Protein AF-A0A2V3JAV4-F1 (afdb_monomer_lite)

Sequence (219 aa):
MHRCTDGCSCRLMITEELIKEVTVTILSKAETSLPGDVKEALARAYHEETDEIARVQLKAMLENVKLAEELHRPLCQDTGIPLFFIRLGNCDNISLVDIERGIRAGVKEATETIPLRPNVVDPITRKGEGNTGNGIPHVNYEVADTEIEGLEITAFPKGGGSENVSVFKMLTPVRGRGHELERELKQFVLDAVLNAGGKPCPPTIIGVGIGGSADMAAS

Secondary structure (DSSP, 8-state):
-----S---------HHHHHHHHHHHHHHHHH---HHHHHHHHHHHHH---HHHHHHHHHHHHHHHHHHHHT--SSS---EEEEEEEE-B-SS--HHHHHHHHHHHHHHHHHHTT-------TTT---BTTBBTTBSEEEEEE-SS--BSEEEEEEEE-HHHHTT----PPPGGG-STHHHHHHHHHHHHHHHHHHTTTT-SSPP------S-HHHHH-

Radius of gyration: 21.41 Å; chains: 1; bounding box: 70×46×60 Å

Structure (mmCIF, N/CA/C/O backbone):
data_AF-A0A2V3JAV4-F1
#
_entry.id   AF-A0A2V3JAV4-F1
#
loop_
_atom_site.group_PDB
_atom_site.id
_atom_site.type_symbol
_atom_site.label_atom_id
_atom_site.label_alt_id
_atom_site.label_comp_id
_atom_site.label_asym_id
_atom_site.label_entity_id
_atom_site.label_seq_id
_atom_site.pdbx_PDB_ins_code
_atom_site.Cartn_x
_atom_site.Cartn_y
_atom_site.Cartn_z
_atom_site.occupancy
_atom_site.B_iso_or_equiv
_atom_site.auth_seq_id
_atom_site.auth_comp_id
_atom_site.auth_asym_id
_atom_site.auth_atom_id
_atom_site.pdbx_PDB_model_num
ATOM 1 N N . MET A 1 1 ? 40.979 7.545 -31.784 1.00 34.47 1 MET A N 1
ATOM 2 C CA . MET A 1 1 ? 40.913 8.890 -31.170 1.00 34.47 1 MET A CA 1
ATOM 3 C C . MET A 1 1 ? 39.599 9.552 -31.571 1.00 34.47 1 MET A C 1
ATOM 5 O O . MET A 1 1 ? 39.573 10.315 -32.527 1.00 34.47 1 MET A O 1
ATOM 9 N N . HIS A 1 2 ? 38.508 9.253 -30.867 1.00 34.44 2 HIS A N 1
ATOM 10 C CA . HIS A 1 2 ? 37.328 10.115 -30.881 1.00 34.44 2 HIS A CA 1
ATOM 11 C C . HIS A 1 2 ? 37.269 10.811 -29.530 1.00 34.44 2 HIS A C 1
ATOM 13 O O . HIS A 1 2 ? 37.318 10.168 -28.486 1.00 34.44 2 HIS A O 1
ATOM 19 N N . ARG A 1 3 ? 37.347 12.139 -29.598 1.00 34.41 3 ARG A N 1
ATOM 20 C CA . ARG A 1 3 ? 37.459 13.046 -28.465 1.00 34.41 3 ARG A CA 1
ATOM 21 C C . ARG A 1 3 ? 36.108 13.065 -27.755 1.00 34.41 3 ARG A C 1
ATOM 23 O O . ARG A 1 3 ? 35.122 13.446 -28.377 1.00 34.41 3 ARG A O 1
ATOM 30 N N . CYS A 1 4 ? 36.082 12.691 -26.478 1.00 39.25 4 CYS A N 1
ATOM 31 C CA . CYS A 1 4 ? 35.092 13.241 -25.559 1.00 39.25 4 CYS A CA 1
ATOM 32 C C . CYS A 1 4 ? 35.361 14.745 -25.488 1.00 39.25 4 CYS A C 1
ATOM 34 O O . CYS A 1 4 ? 36.391 15.160 -24.965 1.00 39.25 4 CYS A O 1
ATOM 36 N N . THR A 1 5 ? 34.484 15.540 -26.087 1.00 41.91 5 THR A N 1
ATOM 37 C CA . THR A 1 5 ? 34.412 16.981 -25.856 1.00 41.91 5 THR A CA 1
ATOM 38 C C . THR A 1 5 ? 33.330 17.219 -24.815 1.00 41.91 5 THR A C 1
ATOM 40 O O . THR A 1 5 ? 32.156 16.993 -25.090 1.00 41.91 5 THR A O 1
ATOM 43 N N . ASP A 1 6 ? 33.785 17.571 -23.617 1.00 45.66 6 ASP A N 1
ATOM 44 C CA . ASP A 1 6 ? 33.145 18.371 -22.570 1.00 45.66 6 ASP A CA 1
ATOM 45 C C . ASP A 1 6 ? 31.635 18.621 -22.707 1.00 45.66 6 ASP A C 1
ATOM 47 O O . ASP A 1 6 ? 31.174 19.421 -23.520 1.00 45.66 6 ASP A O 1
ATOM 51 N N . GLY A 1 7 ? 30.881 17.934 -21.843 1.00 38.66 7 GLY A N 1
ATOM 52 C CA . GLY A 1 7 ? 29.425 18.038 -21.730 1.00 38.66 7 GLY A CA 1
ATOM 53 C C . GLY A 1 7 ? 28.736 16.835 -21.074 1.00 38.66 7 GLY A C 1
ATOM 54 O O . GLY A 1 7 ? 27.517 16.725 -21.173 1.00 38.66 7 GLY A O 1
ATOM 55 N N . CYS A 1 8 ? 29.469 15.917 -20.425 1.00 38.47 8 CYS A N 1
ATOM 56 C CA . CYS A 1 8 ? 28.869 14.804 -19.682 1.00 38.47 8 CYS A CA 1
ATOM 57 C C . CYS A 1 8 ? 28.168 15.321 -18.417 1.00 38.47 8 CYS A C 1
ATOM 59 O O . CYS A 1 8 ? 28.696 15.224 -17.311 1.00 38.47 8 CYS A O 1
ATOM 61 N N . SER A 1 9 ? 26.948 15.836 -18.582 1.00 45.34 9 SER A N 1
ATOM 62 C CA . SER A 1 9 ? 25.915 15.587 -17.582 1.00 45.34 9 SER A CA 1
ATOM 63 C C . SER A 1 9 ? 25.838 14.069 -17.427 1.00 45.34 9 SER A C 1
ATOM 65 O O . SER A 1 9 ? 25.699 13.345 -18.418 1.00 45.34 9 SER A O 1
ATOM 67 N N . CYS A 1 10 ? 26.051 13.581 -16.209 1.00 41.97 10 CYS A N 1
ATOM 68 C CA . CYS A 1 10 ? 25.939 12.171 -15.874 1.00 41.97 10 CYS A CA 1
ATOM 69 C C . CYS A 1 10 ? 24.460 11.787 -16.032 1.00 41.97 10 CYS A C 1
ATOM 71 O O . CYS A 1 10 ? 23.701 11.844 -15.071 1.00 41.97 10 CYS A O 1
ATOM 73 N N . ARG A 1 11 ? 24.014 11.493 -17.262 1.00 62.19 11 ARG A N 1
ATOM 74 C CA . ARG A 1 11 ? 22.645 11.031 -17.510 1.00 62.19 11 ARG A CA 1
ATOM 75 C C . ARG A 1 11 ? 22.459 9.744 -16.711 1.00 62.19 11 ARG A C 1
ATOM 77 O O . ARG A 1 11 ? 23.175 8.772 -16.953 1.00 62.19 11 ARG A O 1
ATOM 84 N N . LEU A 1 12 ? 21.541 9.769 -15.746 1.00 69.38 12 LEU A N 1
ATOM 85 C CA . LEU A 1 12 ? 21.160 8.619 -14.928 1.00 69.38 12 LEU A CA 1
ATOM 86 C C . LEU A 1 12 ? 20.859 7.423 -15.838 1.00 69.38 12 LEU A C 1
ATOM 88 O O . LEU A 1 12 ? 19.892 7.443 -16.594 1.00 69.38 12 LEU A O 1
ATOM 92 N N . MET A 1 13 ? 21.699 6.387 -15.787 1.00 85.62 13 MET A N 1
ATOM 93 C CA . MET A 1 13 ? 21.469 5.157 -16.540 1.00 85.62 13 MET A CA 1
ATOM 94 C C . MET A 1 13 ? 20.519 4.264 -15.746 1.00 85.62 13 MET A C 1
ATOM 96 O O . MET A 1 13 ? 20.944 3.460 -14.921 1.00 85.62 13 MET A O 1
ATOM 100 N N . ILE A 1 14 ? 19.223 4.423 -15.989 1.00 92.75 14 ILE A N 1
ATOM 101 C CA . ILE A 1 14 ? 18.199 3.519 -15.456 1.00 92.75 14 ILE A CA 1
ATOM 102 C C . ILE A 1 14 ? 18.226 2.196 -16.232 1.00 92.75 14 ILE A C 1
ATOM 104 O O . ILE A 1 14 ? 18.201 2.200 -17.461 1.00 92.75 14 ILE A O 1
ATOM 108 N N . THR A 1 15 ? 18.285 1.069 -15.525 1.00 95.56 15 THR A N 1
ATOM 109 C CA . THR A 1 15 ? 18.283 -0.281 -16.109 1.00 95.56 15 THR A CA 1
ATOM 110 C C . THR A 1 15 ? 17.152 -1.120 -15.518 1.00 95.56 15 THR A C 1
ATOM 112 O O . THR A 1 15 ? 16.664 -0.828 -14.427 1.00 95.56 15 THR A O 1
ATOM 115 N N . GLU A 1 16 ? 16.753 -2.189 -16.216 1.00 97.00 16 GLU A N 1
ATOM 116 C CA . GLU A 1 16 ? 15.790 -3.172 -15.692 1.00 97.00 16 GLU A CA 1
ATOM 117 C C . GLU A 1 16 ? 16.251 -3.746 -14.337 1.00 97.00 16 GLU A C 1
ATOM 119 O O . GLU A 1 16 ? 15.454 -3.839 -13.405 1.00 97.00 16 GLU A O 1
ATOM 124 N N . GLU A 1 17 ? 17.549 -4.048 -14.197 1.00 97.88 17 GLU A N 1
ATOM 125 C CA . GLU A 1 17 ? 18.118 -4.568 -12.944 1.00 97.88 17 GLU A CA 1
ATOM 126 C C . GLU A 1 17 ? 18.045 -3.538 -11.811 1.00 97.88 17 GLU A C 1
ATOM 128 O O . GLU A 1 17 ? 17.646 -3.880 -10.703 1.00 97.88 17 GLU A O 1
ATOM 133 N N . LEU A 1 18 ? 18.329 -2.258 -12.085 1.00 97.31 18 LEU A N 1
ATOM 134 C CA . LEU A 1 18 ? 18.185 -1.207 -11.076 1.00 97.31 18 LEU A CA 1
ATOM 135 C C . LEU A 1 18 ? 16.730 -1.093 -10.600 1.00 97.31 18 LEU A C 1
ATOM 137 O O . LEU A 1 18 ? 16.475 -0.962 -9.406 1.00 97.31 18 LEU A O 1
ATOM 141 N N . ILE A 1 19 ? 15.762 -1.165 -11.517 1.00 98.12 19 ILE A N 1
ATOM 142 C CA . ILE A 1 19 ? 14.334 -1.114 -11.169 1.00 98.12 19 ILE A CA 1
ATOM 143 C C . ILE A 1 19 ? 13.943 -2.319 -10.315 1.00 98.12 19 ILE A C 1
ATOM 145 O O . ILE A 1 19 ? 13.205 -2.168 -9.339 1.00 98.12 19 ILE A O 1
ATOM 149 N N . LYS A 1 20 ? 14.453 -3.505 -10.646 1.00 98.62 20 LYS A N 1
ATOM 150 C CA . LYS A 1 20 ? 14.264 -4.721 -9.857 1.00 98.62 20 LYS A CA 1
ATOM 151 C C . LYS A 1 20 ? 14.817 -4.561 -8.434 1.00 98.62 20 LYS A C 1
ATOM 153 O O . LYS A 1 20 ? 14.079 -4.800 -7.479 1.00 98.62 20 LYS A O 1
ATOM 158 N N . GLU A 1 21 ? 16.060 -4.106 -8.277 1.00 98.44 21 GLU A N 1
ATOM 159 C CA . GLU A 1 21 ? 16.694 -3.871 -6.967 1.00 98.44 21 GLU A CA 1
ATOM 160 C C . GLU A 1 21 ? 15.930 -2.828 -6.132 1.00 98.44 21 GLU A C 1
ATOM 162 O O . GLU A 1 21 ? 15.656 -3.032 -4.942 1.00 98.44 21 GLU A O 1
ATOM 167 N N . VAL A 1 22 ? 15.527 -1.721 -6.769 1.00 98.31 22 VAL A N 1
ATOM 168 C CA . VAL A 1 22 ? 14.708 -0.677 -6.138 1.00 98.31 22 VAL A CA 1
ATOM 169 C C . VAL A 1 22 ? 13.369 -1.253 -5.696 1.00 98.31 22 VAL A C 1
ATOM 171 O O . VAL A 1 22 ? 12.961 -1.004 -4.566 1.00 98.31 22 VAL A O 1
ATOM 174 N N . THR A 1 23 ? 12.723 -2.070 -6.530 1.00 98.69 23 THR A N 1
ATOM 175 C CA . THR A 1 23 ? 11.441 -2.719 -6.221 1.00 98.69 23 THR A CA 1
ATOM 176 C C . THR A 1 23 ? 11.539 -3.605 -4.979 1.00 98.69 23 THR A C 1
ATOM 178 O O . THR A 1 23 ? 10.703 -3.488 -4.083 1.00 98.69 23 THR A O 1
ATOM 181 N N . VAL A 1 24 ? 12.576 -4.445 -4.875 1.00 98.56 24 VAL A N 1
ATOM 182 C CA . VAL A 1 24 ? 12.814 -5.273 -3.676 1.00 98.56 24 VAL A CA 1
ATOM 183 C C . VAL A 1 24 ? 13.004 -4.389 -2.443 1.00 98.56 24 VAL A C 1
ATOM 185 O O . VAL A 1 24 ? 12.397 -4.628 -1.399 1.00 98.56 24 VAL A O 1
ATOM 188 N N . THR A 1 25 ? 13.798 -3.326 -2.575 1.00 98.25 25 THR A N 1
ATOM 189 C CA . THR A 1 25 ? 14.099 -2.395 -1.480 1.00 98.25 25 THR A CA 1
ATOM 190 C C . THR A 1 25 ? 12.842 -1.693 -0.962 1.00 98.25 25 THR A C 1
ATOM 192 O O . THR A 1 25 ? 12.600 -1.665 0.248 1.00 98.25 25 THR A O 1
ATOM 195 N N . ILE A 1 26 ? 12.021 -1.134 -1.855 1.00 98.12 26 ILE A N 1
ATOM 196 C CA . ILE A 1 26 ? 10.824 -0.383 -1.456 1.00 98.12 26 ILE A CA 1
ATOM 197 C C . ILE A 1 26 ? 9.721 -1.299 -0.922 1.00 98.12 26 ILE A C 1
ATOM 199 O O . ILE A 1 26 ? 9.045 -0.907 0.025 1.00 98.12 26 ILE A O 1
ATOM 203 N N . LEU A 1 27 ? 9.580 -2.525 -1.444 1.00 98.25 27 LEU A N 1
ATOM 204 C CA . LEU A 1 27 ? 8.659 -3.519 -0.881 1.00 98.25 27 LEU A CA 1
ATOM 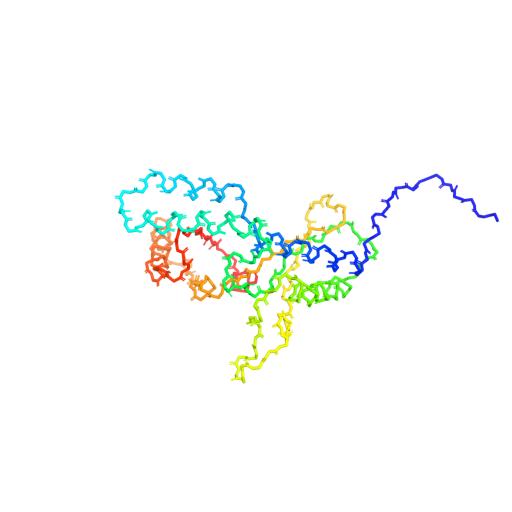205 C C . LEU A 1 27 ? 9.105 -3.963 0.511 1.00 98.25 27 LEU A C 1
ATOM 207 O O . LEU A 1 27 ? 8.289 -3.999 1.424 1.00 98.25 27 LEU A O 1
ATOM 211 N N . SER A 1 28 ? 10.403 -4.221 0.703 1.00 97.50 28 SER A N 1
ATOM 212 C CA . SER A 1 28 ? 10.947 -4.561 2.022 1.00 97.50 28 SER A CA 1
ATOM 213 C C . SER A 1 28 ? 10.617 -3.476 3.038 1.00 97.50 28 SER A C 1
ATOM 215 O O . SER A 1 28 ? 10.075 -3.753 4.108 1.00 97.50 28 SER A O 1
ATOM 217 N N . LYS A 1 29 ? 10.839 -2.212 2.668 1.00 97.06 29 LYS A N 1
ATOM 218 C CA . LYS A 1 29 ? 10.509 -1.077 3.527 1.00 97.06 29 LYS A CA 1
ATOM 219 C C . LYS A 1 29 ? 9.006 -0.967 3.805 1.00 97.06 29 LYS A C 1
ATOM 221 O O . LYS A 1 29 ? 8.640 -0.770 4.962 1.00 97.06 29 LYS A O 1
ATOM 226 N N . ALA A 1 30 ? 8.162 -1.088 2.779 1.00 97.25 30 ALA A N 1
ATOM 227 C CA . ALA A 1 30 ? 6.708 -0.953 2.897 1.00 97.25 30 ALA A CA 1
ATOM 228 C C . ALA A 1 30 ? 6.078 -2.047 3.775 1.00 97.25 30 ALA A C 1
ATOM 230 O O . ALA A 1 30 ? 5.106 -1.787 4.476 1.00 97.25 30 ALA A O 1
ATOM 231 N N . GLU A 1 31 ? 6.645 -3.252 3.758 1.00 97.62 31 GLU A N 1
ATOM 232 C CA . GLU A 1 31 ? 6.121 -4.403 4.498 1.00 97.62 31 GLU A CA 1
ATOM 233 C C . GLU A 1 31 ? 6.643 -4.487 5.933 1.00 97.62 31 GLU A C 1
ATOM 235 O O . GLU A 1 31 ? 5.958 -5.013 6.806 1.00 97.62 31 GLU A O 1
ATOM 240 N N . THR A 1 32 ? 7.853 -3.988 6.198 1.00 97.25 32 THR A N 1
ATOM 241 C CA . THR A 1 32 ? 8.537 -4.182 7.494 1.00 97.25 32 THR A CA 1
ATOM 242 C C . THR A 1 32 ? 8.557 -2.944 8.385 1.00 97.25 32 THR A C 1
ATOM 244 O O . THR A 1 32 ? 8.855 -3.059 9.572 1.00 97.25 32 THR A O 1
ATOM 247 N N . SER A 1 33 ? 8.234 -1.761 7.852 1.00 96.25 33 SER A N 1
ATOM 248 C CA . SER A 1 33 ? 8.316 -0.498 8.592 1.00 96.25 33 SER A CA 1
ATOM 249 C C . SER A 1 33 ? 7.123 0.415 8.329 1.00 96.25 33 SER A C 1
ATOM 251 O O . SER A 1 33 ? 6.538 0.403 7.248 1.00 96.25 33 SER A O 1
ATOM 253 N N . LEU A 1 34 ? 6.784 1.245 9.319 1.00 96.62 34 LEU A N 1
ATOM 254 C CA . LEU A 1 34 ? 5.773 2.291 9.165 1.00 96.62 34 LEU A CA 1
ATOM 255 C C . LEU A 1 34 ? 6.416 3.683 9.064 1.00 96.62 34 LEU A C 1
ATOM 257 O O . LEU A 1 34 ? 7.436 3.940 9.718 1.00 96.62 34 LEU A O 1
ATOM 261 N N . PRO A 1 35 ? 5.803 4.612 8.306 1.00 95.81 35 PRO A N 1
ATOM 262 C CA . PRO A 1 35 ? 6.164 6.026 8.328 1.00 95.81 35 PRO A CA 1
ATOM 263 C C . PRO A 1 35 ? 6.157 6.619 9.747 1.00 95.81 35 PRO A C 1
ATOM 265 O O . PRO A 1 35 ? 5.416 6.175 10.629 1.00 95.81 35 PRO A O 1
ATOM 268 N N . GLY A 1 36 ? 7.007 7.622 9.980 1.00 96.94 36 GLY A N 1
ATOM 269 C CA . GLY A 1 36 ? 7.184 8.225 11.306 1.00 96.94 36 GLY A CA 1
ATOM 270 C C . GLY A 1 36 ? 5.904 8.853 11.859 1.00 96.94 36 GLY A C 1
ATOM 271 O O . GLY A 1 36 ? 5.555 8.611 13.010 1.00 96.94 36 GLY A O 1
ATOM 272 N N . ASP A 1 37 ? 5.160 9.562 11.017 1.00 97.19 37 ASP A N 1
ATOM 273 C CA . ASP A 1 37 ? 3.873 10.178 11.350 1.00 97.19 37 ASP A CA 1
ATOM 274 C C . ASP A 1 37 ? 2.813 9.144 11.766 1.00 97.19 37 ASP A C 1
ATOM 276 O O . ASP A 1 37 ? 2.069 9.369 12.723 1.00 97.19 37 ASP A O 1
ATOM 280 N N . VAL A 1 38 ? 2.781 7.975 11.118 1.00 97.19 38 VAL A N 1
ATOM 281 C CA . VAL A 1 38 ? 1.892 6.864 11.497 1.00 97.19 38 VAL A CA 1
ATOM 282 C C . VAL A 1 38 ? 2.286 6.288 12.859 1.00 97.19 38 VAL A C 1
ATOM 284 O O . VAL A 1 38 ? 1.421 6.064 13.707 1.00 97.19 38 VAL A O 1
ATOM 287 N N . LYS A 1 39 ? 3.587 6.092 13.114 1.00 97.56 39 LYS A N 1
ATOM 288 C CA . LYS A 1 39 ? 4.081 5.611 14.418 1.00 97.56 39 LYS A CA 1
ATOM 289 C C . LYS A 1 39 ? 3.760 6.593 15.542 1.00 97.56 39 LYS A C 1
ATOM 291 O O . LYS A 1 39 ? 3.289 6.183 16.603 1.00 97.56 39 LYS A O 1
ATOM 296 N N . GLU A 1 40 ? 3.958 7.884 15.301 1.00 98.06 40 GLU A N 1
ATOM 297 C CA . GLU A 1 40 ? 3.610 8.950 16.242 1.00 98.06 40 GLU A CA 1
ATOM 298 C C . GLU A 1 40 ? 2.101 9.010 16.504 1.00 98.06 40 GLU A C 1
ATOM 300 O O . GLU A 1 40 ? 1.677 9.164 17.651 1.00 98.06 40 GLU A O 1
ATOM 305 N N . ALA A 1 41 ? 1.275 8.843 15.467 1.00 98.00 41 ALA A N 1
ATOM 306 C CA . ALA A 1 41 ? -0.175 8.794 15.611 1.00 98.00 41 ALA A CA 1
ATOM 307 C C . ALA A 1 41 ? -0.639 7.586 16.441 1.00 98.00 41 ALA A C 1
ATOM 309 O O . ALA A 1 41 ? -1.481 7.758 17.323 1.00 98.00 41 ALA A O 1
ATOM 310 N N . LEU A 1 42 ? -0.068 6.397 16.219 1.00 98.06 42 LEU A N 1
ATOM 311 C CA . LEU A 1 42 ? -0.360 5.198 17.016 1.00 98.06 42 LEU A CA 1
ATOM 312 C C . LEU A 1 42 ? 0.076 5.360 18.477 1.00 98.06 42 LEU A C 1
ATOM 314 O O . LEU A 1 42 ? -0.672 4.999 19.386 1.00 98.06 42 LEU A O 1
ATOM 318 N N . ALA A 1 43 ? 1.257 5.937 18.718 1.00 98.12 43 ALA A N 1
ATOM 319 C CA . ALA A 1 43 ? 1.749 6.199 20.069 1.00 98.12 43 ALA A CA 1
ATOM 320 C C . ALA A 1 43 ? 0.848 7.194 20.812 1.00 98.12 43 ALA A C 1
ATOM 322 O O . ALA A 1 43 ? 0.468 6.955 21.959 1.00 98.12 43 ALA A O 1
ATOM 323 N N . ARG A 1 44 ? 0.447 8.283 20.143 1.00 98.25 44 ARG A N 1
ATOM 324 C CA . ARG A 1 44 ? -0.508 9.249 20.694 1.00 98.25 44 ARG A CA 1
ATOM 325 C C . ARG A 1 44 ? -1.848 8.585 21.008 1.00 98.25 44 ARG A C 1
ATOM 327 O O . ARG A 1 44 ? -2.332 8.736 22.125 1.00 98.25 44 ARG A O 1
ATOM 334 N N . ALA A 1 45 ? -2.393 7.798 20.077 1.00 97.75 45 ALA A N 1
ATOM 335 C CA . ALA A 1 45 ? -3.637 7.062 20.292 1.00 97.75 45 ALA A CA 1
ATOM 336 C C . ALA A 1 45 ? -3.541 6.146 21.521 1.00 97.75 45 ALA A C 1
ATOM 338 O O . ALA A 1 45 ? -4.427 6.167 22.363 1.00 97.75 45 ALA A O 1
ATOM 339 N N . TYR A 1 46 ? -2.444 5.401 21.685 1.00 98.25 46 TYR A N 1
ATOM 340 C CA . TYR A 1 46 ? -2.234 4.548 22.859 1.00 98.25 46 TYR A CA 1
ATOM 341 C C . TYR A 1 46 ? -2.234 5.334 24.182 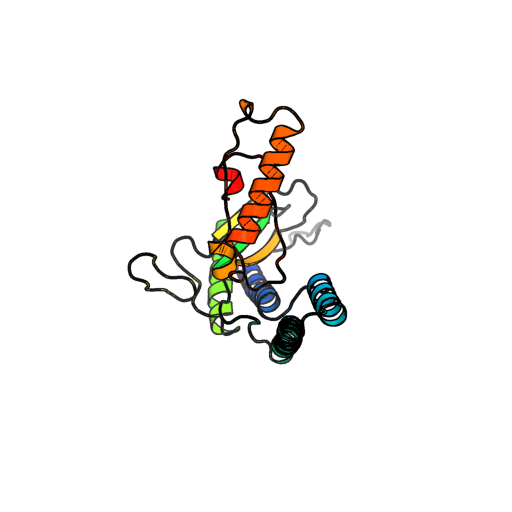1.00 98.25 46 TYR A C 1
ATOM 343 O O . TYR A 1 46 ? -2.801 4.873 25.175 1.00 98.25 46 TYR A O 1
ATOM 351 N N . HIS A 1 47 ? -1.598 6.509 24.208 1.00 98.00 47 HIS A N 1
ATOM 352 C CA . HIS A 1 47 ? -1.510 7.344 25.408 1.00 98.00 47 HIS A CA 1
ATOM 353 C C . HIS A 1 47 ? -2.824 8.052 25.760 1.00 98.00 47 HIS A C 1
ATOM 355 O O . HIS A 1 47 ? -3.101 8.249 26.943 1.00 98.00 47 HIS A O 1
ATOM 361 N N . GLU A 1 48 ? -3.615 8.428 24.756 1.00 97.88 48 GLU A N 1
ATOM 362 C CA . GLU A 1 48 ? -4.886 9.142 24.927 1.00 97.88 48 GLU A CA 1
ATOM 363 C C . GLU A 1 48 ? -6.091 8.202 25.086 1.00 97.88 48 GLU A C 1
ATOM 365 O O . GLU A 1 48 ? -7.111 8.617 25.634 1.00 97.88 48 GLU A O 1
ATOM 370 N N . GLU A 1 49 ? -5.987 6.942 24.646 1.00 97.81 49 GLU A N 1
ATOM 371 C CA . GLU A 1 49 ? -7.088 5.976 24.683 1.00 97.81 49 GLU A CA 1
ATOM 372 C C . GLU A 1 49 ? -7.576 5.740 26.112 1.00 97.81 49 GLU A C 1
ATOM 374 O O . GLU A 1 49 ? -6.784 5.454 27.008 1.00 97.81 49 GLU A O 1
ATOM 379 N N . THR A 1 50 ? -8.886 5.812 26.318 1.00 97.69 50 THR A N 1
ATOM 380 C CA . THR A 1 50 ? -9.541 5.648 27.623 1.00 97.69 50 THR A CA 1
ATOM 381 C C . THR A 1 50 ? -10.181 4.275 27.800 1.00 97.69 50 THR A C 1
ATOM 383 O O . THR A 1 50 ? -10.344 3.835 28.937 1.00 97.69 50 THR A O 1
ATOM 386 N N . ASP A 1 51 ? -10.495 3.580 26.706 1.00 98.00 51 ASP A N 1
ATOM 387 C CA . ASP A 1 51 ? -11.003 2.214 26.719 1.00 98.00 51 ASP A CA 1
ATOM 388 C C . ASP A 1 51 ? -9.857 1.204 26.905 1.00 98.00 51 ASP A C 1
ATOM 390 O O . ASP A 1 51 ? -8.885 1.164 26.145 1.00 98.00 51 ASP A O 1
ATOM 394 N N . GLU A 1 52 ? -9.954 0.366 27.938 1.00 96.81 52 GLU A N 1
ATOM 395 C CA . GLU A 1 52 ? -8.888 -0.578 28.291 1.00 96.81 52 GLU A CA 1
ATOM 396 C C . GLU A 1 52 ? -8.645 -1.634 27.206 1.00 96.81 52 GLU A C 1
ATOM 398 O O . GLU A 1 52 ? -7.498 -2.024 26.970 1.00 96.81 52 GLU A O 1
ATOM 403 N N . ILE A 1 53 ? -9.700 -2.083 26.520 1.00 96.19 53 ILE A N 1
ATOM 404 C CA . ILE A 1 53 ? -9.600 -3.112 25.482 1.00 96.19 53 ILE A CA 1
ATOM 405 C C . ILE A 1 53 ? -8.910 -2.522 24.252 1.00 96.19 53 ILE A C 1
ATOM 407 O O . ILE A 1 53 ? -7.967 -3.125 23.732 1.00 96.19 53 ILE A O 1
ATOM 411 N N . ALA A 1 54 ? -9.327 -1.333 23.814 1.00 96.38 54 ALA A N 1
ATOM 412 C CA . ALA A 1 54 ? -8.702 -0.626 22.701 1.00 96.38 54 ALA A CA 1
ATOM 413 C C . ALA A 1 54 ? -7.226 -0.314 22.988 1.00 96.38 54 ALA A C 1
ATOM 415 O O . ALA A 1 54 ? -6.360 -0.551 22.141 1.00 96.38 54 ALA A O 1
ATOM 416 N N . ARG A 1 55 ? -6.906 0.110 24.218 1.00 97.81 55 ARG A N 1
ATOM 417 C CA . ARG A 1 55 ? -5.527 0.391 24.633 1.00 97.81 55 ARG A CA 1
ATOM 418 C C . ARG A 1 55 ? -4.629 -0.850 24.549 1.00 97.81 55 ARG A C 1
ATOM 420 O O . ARG A 1 55 ? -3.476 -0.735 24.131 1.00 97.81 55 ARG A O 1
ATOM 427 N N . VAL A 1 56 ? -5.139 -2.038 24.895 1.00 97.81 56 VAL A N 1
ATOM 428 C CA . VAL A 1 56 ? -4.402 -3.308 24.725 1.00 97.81 56 VAL A CA 1
ATOM 429 C C . VAL A 1 56 ? -4.102 -3.587 23.250 1.00 97.81 56 VAL A C 1
ATOM 431 O O . VAL A 1 56 ? -2.982 -3.988 22.933 1.00 97.81 56 VAL A O 1
ATOM 434 N N . GLN A 1 57 ? -5.051 -3.333 22.344 1.00 97.31 57 GLN A N 1
ATOM 435 C CA . GLN A 1 57 ? -4.827 -3.521 20.905 1.00 97.31 57 GLN A CA 1
ATOM 436 C C . GLN A 1 57 ? -3.781 -2.545 20.357 1.00 97.31 57 GLN A C 1
ATOM 438 O O . GLN A 1 57 ? -2.862 -2.965 19.659 1.00 97.31 5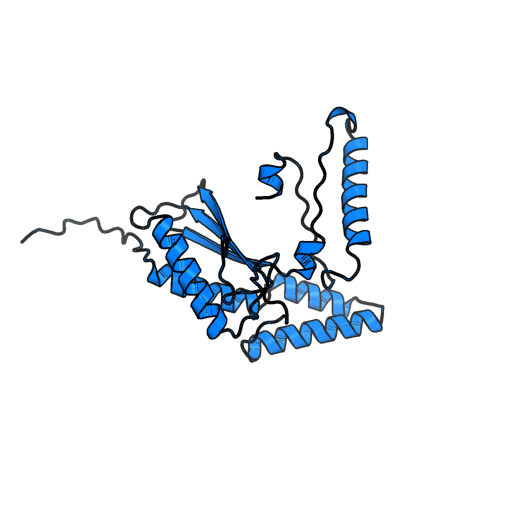7 GLN A O 1
ATOM 443 N N . LEU A 1 58 ? -3.855 -1.266 20.732 1.00 98.12 58 LEU A N 1
ATOM 444 C CA . LEU A 1 58 ? -2.870 -0.256 20.329 1.00 98.12 58 LEU A CA 1
ATOM 445 C C . LEU A 1 58 ? -1.461 -0.605 20.823 1.00 98.12 58 LEU A C 1
ATOM 447 O O . LEU A 1 58 ? -0.486 -0.453 20.087 1.00 98.12 58 LEU A O 1
ATOM 451 N N . LYS A 1 59 ? -1.346 -1.139 22.044 1.00 98.31 59 LYS A N 1
ATOM 452 C CA . LYS A 1 59 ? -0.071 -1.638 22.567 1.00 98.31 59 LYS A CA 1
ATOM 453 C C . LYS A 1 59 ? 0.473 -2.792 21.724 1.00 98.31 59 LYS A C 1
ATOM 455 O O . LYS A 1 59 ? 1.640 -2.758 21.344 1.00 98.31 59 LYS A O 1
ATOM 460 N N . ALA A 1 60 ? -0.369 -3.775 21.405 1.00 98.06 60 ALA A N 1
ATOM 461 C CA . ALA A 1 60 ? 0.017 -4.904 20.562 1.00 98.06 60 ALA A CA 1
ATOM 462 C C . ALA A 1 60 ? 0.441 -4.448 19.154 1.00 98.06 60 ALA A C 1
ATOM 464 O O . ALA A 1 60 ? 1.413 -4.968 18.614 1.00 98.06 60 ALA A O 1
ATOM 465 N N . MET A 1 61 ? -0.229 -3.440 18.583 1.00 97.81 61 MET A N 1
ATOM 466 C CA . MET A 1 61 ? 0.171 -2.829 17.310 1.00 97.81 61 MET A CA 1
ATOM 467 C C . MET A 1 61 ? 1.562 -2.196 17.399 1.00 97.81 61 MET A C 1
ATOM 469 O O . MET A 1 61 ? 2.406 -2.478 16.555 1.00 97.81 61 MET A O 1
ATOM 473 N N . LEU A 1 62 ? 1.832 -1.382 18.425 1.00 98.25 62 LEU A N 1
ATOM 474 C CA . LEU A 1 62 ? 3.144 -0.751 18.623 1.00 98.25 62 LEU A CA 1
ATOM 475 C C . LEU A 1 62 ? 4.262 -1.786 18.827 1.00 98.25 62 LEU A C 1
ATOM 477 O O . LEU A 1 62 ? 5.349 -1.643 18.267 1.00 98.25 62 LEU A O 1
ATOM 481 N N . GLU A 1 63 ? 3.996 -2.843 19.598 1.00 98.19 63 GLU A N 1
ATOM 482 C CA . GLU A 1 63 ? 4.929 -3.959 19.786 1.00 98.19 63 GLU A CA 1
ATOM 483 C C . GLU A 1 63 ? 5.186 -4.707 18.471 1.00 98.19 63 GLU A C 1
ATOM 485 O O . GLU A 1 63 ? 6.338 -4.989 18.145 1.00 98.19 63 GLU A O 1
ATOM 490 N N . ASN A 1 64 ? 4.140 -4.968 17.683 1.00 98.12 64 ASN A N 1
ATOM 491 C CA . ASN A 1 64 ? 4.265 -5.601 16.373 1.00 98.12 64 ASN A CA 1
ATOM 492 C C . ASN A 1 64 ? 5.082 -4.745 15.398 1.00 98.12 64 ASN A C 1
ATOM 494 O O . ASN A 1 64 ? 5.953 -5.275 14.716 1.00 98.12 64 ASN A O 1
ATOM 498 N N . VAL A 1 65 ? 4.861 -3.425 15.377 1.00 98.00 65 VAL A N 1
ATOM 499 C CA . VAL A 1 65 ? 5.643 -2.491 14.549 1.00 98.00 65 VAL A CA 1
ATOM 500 C C . VAL A 1 65 ? 7.124 -2.558 14.896 1.00 98.00 65 VAL A C 1
ATOM 502 O O . VAL A 1 65 ? 7.959 -2.704 14.009 1.00 98.00 65 VAL A O 1
ATOM 505 N N . LYS A 1 66 ? 7.449 -2.526 16.191 1.00 97.75 66 LYS A N 1
ATOM 506 C CA . LYS A 1 66 ? 8.829 -2.657 16.658 1.00 97.75 66 LYS A CA 1
ATOM 507 C C . LYS A 1 66 ? 9.451 -3.993 16.234 1.00 97.75 66 LYS A C 1
ATOM 509 O O . LYS A 1 66 ? 10.572 -4.016 15.735 1.00 97.75 66 LYS A O 1
ATOM 514 N N . LEU A 1 67 ? 8.736 -5.101 16.432 1.00 97.62 67 LEU A N 1
ATOM 515 C CA . LEU A 1 67 ? 9.239 -6.435 16.098 1.00 97.62 67 LEU A CA 1
ATOM 516 C C . LEU A 1 67 ? 9.419 -6.634 14.591 1.00 97.62 67 LEU A C 1
ATOM 518 O O . LEU A 1 67 ? 10.385 -7.274 14.186 1.00 97.62 67 LEU A O 1
ATOM 522 N N . ALA A 1 68 ? 8.525 -6.094 13.764 1.00 97.19 68 ALA A N 1
ATOM 523 C CA . ALA A 1 68 ? 8.646 -6.147 12.311 1.00 97.19 68 ALA A CA 1
ATOM 524 C C . ALA A 1 68 ? 9.919 -5.443 11.821 1.00 97.19 68 ALA A C 1
ATOM 526 O O . ALA A 1 68 ? 10.661 -6.022 11.025 1.00 97.19 68 ALA A O 1
ATOM 527 N N . GLU A 1 69 ? 10.218 -4.259 12.369 1.00 96.31 69 GLU A N 1
ATOM 528 C CA . GLU A 1 69 ? 11.433 -3.498 12.057 1.00 96.31 69 GLU A CA 1
ATOM 529 C C . GLU A 1 69 ? 12.700 -4.230 12.543 1.00 96.31 69 GLU A C 1
ATOM 531 O O . GLU A 1 69 ? 13.664 -4.371 11.793 1.00 96.31 69 GLU A O 1
ATOM 536 N N . GLU A 1 70 ? 12.709 -4.752 13.776 1.00 96.50 70 GLU A N 1
ATOM 537 C CA . GLU A 1 70 ? 13.871 -5.462 14.338 1.00 96.50 70 GLU A CA 1
ATOM 538 C C . GLU A 1 70 ? 14.157 -6.785 13.612 1.00 96.50 70 GLU A C 1
ATOM 540 O O . GLU A 1 70 ? 15.306 -7.107 13.297 1.00 96.50 70 GLU A O 1
ATOM 545 N N . LEU A 1 71 ? 13.110 -7.563 13.328 1.00 95.50 71 LEU A N 1
ATOM 546 C CA . LEU A 1 71 ? 13.226 -8.894 12.733 1.00 95.50 71 LEU A CA 1
ATOM 547 C C . LEU A 1 71 ? 13.233 -8.873 11.204 1.00 95.50 71 LEU A C 1
ATOM 549 O O . LEU A 1 71 ? 13.435 -9.931 10.608 1.00 95.50 71 LEU A O 1
ATOM 553 N N . HIS A 1 72 ? 13.009 -7.708 10.587 1.00 93.56 72 HIS A N 1
ATOM 554 C CA . HIS A 1 72 ? 12.850 -7.545 9.141 1.00 93.56 72 HIS A CA 1
ATOM 555 C C . HIS A 1 72 ? 11.798 -8.516 8.586 1.00 93.56 72 HIS A C 1
ATOM 557 O O . HIS A 1 72 ? 12.048 -9.279 7.651 1.00 93.56 72 HIS A O 1
ATOM 563 N N . ARG A 1 73 ? 10.623 -8.536 9.224 1.00 94.94 73 ARG A N 1
ATOM 564 C CA . ARG A 1 73 ? 9.494 -9.402 8.853 1.00 94.94 73 ARG A CA 1
ATOM 565 C C . ARG A 1 73 ? 8.252 -8.576 8.548 1.00 94.94 73 ARG A C 1
ATOM 567 O O . ARG A 1 73 ? 8.092 -7.525 9.165 1.00 94.94 73 ARG A O 1
ATOM 574 N N . PRO A 1 74 ? 7.369 -9.050 7.652 1.00 97.06 74 PRO A N 1
ATOM 575 C CA . PRO A 1 74 ? 6.142 -8.335 7.347 1.00 97.06 74 PRO A CA 1
ATOM 576 C C . PRO A 1 74 ? 5.322 -8.022 8.603 1.00 97.06 74 PRO A C 1
ATOM 578 O O . PRO A 1 74 ? 5.094 -8.894 9.445 1.00 97.06 74 PRO A O 1
ATOM 581 N N . LEU A 1 75 ? 4.866 -6.774 8.698 1.00 96.25 75 LEU A N 1
ATOM 582 C CA . LEU A 1 75 ? 4.002 -6.252 9.758 1.00 96.25 75 LEU A CA 1
ATOM 583 C C . LEU A 1 75 ? 2.674 -7.004 9.832 1.00 96.25 75 LEU A C 1
ATOM 585 O O . LEU A 1 75 ? 2.092 -7.150 10.906 1.00 96.25 75 LEU A O 1
ATOM 589 N N . CYS A 1 76 ? 2.174 -7.445 8.681 1.00 96.50 76 CYS A N 1
ATOM 590 C CA . CYS A 1 76 ? 0.875 -8.071 8.545 1.00 96.50 76 CYS A CA 1
ATOM 591 C C .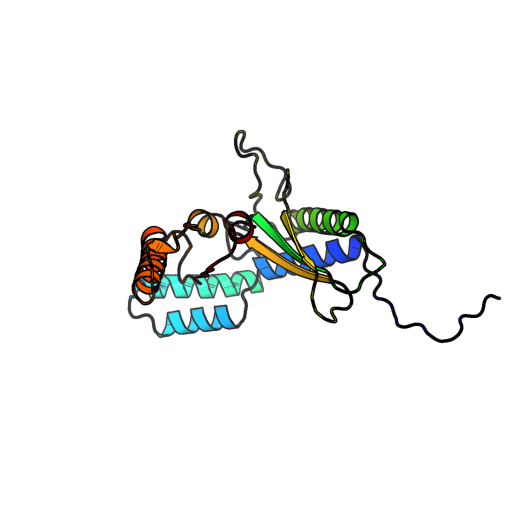 CYS A 1 76 ? 0.998 -9.458 7.920 1.00 96.50 76 CYS A C 1
ATOM 593 O O . CYS A 1 76 ? 1.845 -9.730 7.074 1.00 96.50 76 CYS A O 1
ATOM 595 N N . GLN A 1 77 ? 0.079 -10.332 8.316 1.00 95.25 77 GLN A N 1
ATOM 596 C CA . GLN A 1 77 ? -0.117 -11.633 7.692 1.00 95.25 77 GLN A CA 1
ATOM 597 C C . GLN A 1 77 ? -0.590 -11.508 6.231 1.00 95.25 77 GLN A C 1
ATOM 599 O O . GLN A 1 77 ? -0.318 -12.382 5.410 1.00 95.25 77 GLN A O 1
ATOM 604 N N . ASP A 1 78 ? -1.325 -10.443 5.924 1.00 96.19 78 ASP A N 1
ATOM 605 C CA . ASP A 1 78 ? -1.725 -10.045 4.580 1.00 96.19 78 ASP A CA 1
ATOM 606 C C . ASP A 1 78 ? -0.738 -8.990 4.061 1.00 96.19 78 ASP A C 1
ATOM 608 O O . ASP A 1 78 ? -0.851 -7.819 4.414 1.00 96.19 78 ASP A O 1
ATOM 612 N N . THR A 1 79 ? 0.212 -9.411 3.222 1.00 97.06 79 THR A N 1
ATOM 613 C CA . THR A 1 79 ? 1.249 -8.553 2.605 1.00 97.06 79 THR A CA 1
ATOM 614 C C . THR A 1 79 ? 0.758 -7.851 1.331 1.00 97.06 79 THR A C 1
ATOM 616 O O . THR A 1 79 ? 1.513 -7.589 0.404 1.00 97.06 79 THR A O 1
ATOM 619 N N . GLY A 1 80 ? -0.560 -7.664 1.217 1.00 96.00 80 GLY A N 1
ATOM 620 C CA . GLY A 1 80 ? -1.237 -6.976 0.125 1.00 96.00 80 GLY A CA 1
ATOM 621 C C . GLY A 1 80 ? -1.097 -7.551 -1.287 1.00 96.00 80 GLY A C 1
ATOM 622 O O . GLY A 1 80 ? -0.422 -8.546 -1.546 1.00 96.00 80 GLY A O 1
ATOM 623 N N . ILE A 1 81 ? -1.811 -6.916 -2.215 1.00 96.06 81 ILE A N 1
ATOM 624 C CA . ILE A 1 81 ? -1.612 -7.050 -3.661 1.00 96.06 81 ILE A CA 1
ATOM 625 C C . ILE A 1 81 ? -0.588 -5.984 -4.078 1.00 96.06 81 ILE A C 1
ATOM 627 O O . ILE A 1 81 ? -0.757 -4.825 -3.690 1.00 96.06 81 ILE A O 1
ATOM 631 N N . PRO A 1 82 ? 0.459 -6.325 -4.850 1.00 97.31 82 PRO A N 1
ATOM 632 C CA . PRO A 1 82 ? 1.489 -5.362 -5.221 1.00 97.31 82 PRO A CA 1
ATOM 633 C C . PRO A 1 82 ? 0.970 -4.391 -6.289 1.00 97.31 82 PRO A C 1
ATOM 635 O O . PRO A 1 82 ? 0.818 -4.753 -7.460 1.00 97.31 82 PRO A O 1
ATOM 638 N N . LEU A 1 83 ? 0.710 -3.154 -5.867 1.00 97.44 83 LEU A N 1
ATOM 639 C CA . LEU A 1 83 ? 0.372 -2.027 -6.733 1.00 97.44 83 LEU A CA 1
ATOM 640 C C . LEU A 1 83 ? 1.544 -1.046 -6.762 1.00 97.44 83 LEU A C 1
ATOM 642 O O . LEU A 1 83 ? 2.206 -0.835 -5.743 1.00 97.44 83 LEU A O 1
ATOM 646 N N . PHE A 1 84 ? 1.789 -0.436 -7.915 1.00 98.31 84 PHE A N 1
ATOM 647 C CA . PHE A 1 84 ? 2.835 0.565 -8.088 1.00 98.31 84 PHE A CA 1
ATOM 648 C C . PHE A 1 84 ? 2.279 1.815 -8.751 1.00 98.31 84 PHE A C 1
ATOM 650 O O . PHE A 1 84 ? 1.474 1.731 -9.675 1.00 98.31 84 PHE A O 1
ATOM 657 N N . PHE A 1 85 ? 2.752 2.972 -8.304 1.00 97.25 85 PHE A N 1
ATOM 658 C CA . PHE A 1 85 ? 2.505 4.257 -8.948 1.00 97.25 85 PHE A CA 1
ATOM 659 C C . PHE A 1 85 ? 3.840 4.815 -9.417 1.00 97.25 85 PHE A C 1
ATOM 661 O O . PHE A 1 85 ? 4.776 4.937 -8.623 1.00 97.25 85 PHE A O 1
ATOM 668 N N . ILE A 1 86 ? 3.933 5.120 -10.707 1.00 96.06 86 ILE A N 1
ATOM 669 C CA . ILE A 1 86 ? 5.153 5.597 -11.347 1.00 96.06 86 ILE A CA 1
ATOM 670 C C . ILE A 1 86 ? 4.898 6.964 -11.943 1.00 96.06 86 ILE A C 1
ATOM 672 O O . ILE A 1 86 ? 4.084 7.112 -12.856 1.00 96.06 86 ILE A O 1
ATOM 676 N N . ARG A 1 87 ? 5.658 7.948 -11.467 1.00 94.81 87 ARG A N 1
ATOM 677 C CA . ARG A 1 87 ? 5.725 9.265 -12.096 1.00 94.81 87 ARG A CA 1
ATOM 678 C C . ARG A 1 87 ? 6.915 9.269 -13.049 1.00 94.81 87 ARG A C 1
ATOM 680 O O . ARG A 1 87 ? 8.067 9.134 -12.628 1.00 94.81 87 ARG A O 1
ATOM 687 N N . LEU A 1 88 ? 6.619 9.370 -14.340 1.00 92.88 88 LEU A N 1
ATOM 688 C CA . LEU A 1 88 ? 7.597 9.397 -15.421 1.00 92.88 88 LEU A CA 1
ATOM 689 C C . LEU A 1 88 ? 8.181 10.809 -15.527 1.00 92.88 88 LEU A C 1
ATOM 691 O O . LEU A 1 88 ? 7.472 11.740 -15.909 1.00 92.88 88 LEU A O 1
ATOM 695 N N . GLY A 1 89 ? 9.456 10.958 -15.169 1.00 90.56 89 GLY A N 1
ATOM 696 C CA . GLY A 1 89 ? 10.230 12.178 -15.376 1.00 90.56 89 GLY A CA 1
ATOM 697 C C . GLY A 1 89 ? 11.053 12.144 -16.666 1.00 90.56 89 GLY A C 1
ATOM 698 O O . GLY A 1 89 ? 10.822 11.341 -17.572 1.00 90.56 89 GLY A O 1
ATOM 699 N N . ASN A 1 90 ? 12.059 13.011 -16.738 1.00 86.81 90 ASN A N 1
ATOM 700 C CA . ASN A 1 90 ? 13.012 13.079 -17.838 1.00 86.81 90 ASN A CA 1
ATOM 701 C C . ASN A 1 90 ? 13.947 11.862 -17.810 1.00 86.81 90 ASN A C 1
ATOM 703 O O . ASN A 1 90 ? 14.899 11.811 -17.027 1.00 86.81 90 ASN A O 1
ATOM 707 N N . CYS A 1 91 ? 13.682 10.885 -18.678 1.00 83.69 91 CYS A N 1
ATOM 708 C CA . CYS A 1 91 ? 14.519 9.707 -18.867 1.00 83.69 91 CYS A CA 1
ATOM 709 C C . CYS A 1 91 ? 14.404 9.181 -20.306 1.00 83.69 91 CYS A C 1
ATOM 711 O O . CYS A 1 91 ? 13.351 8.707 -20.720 1.00 83.69 91 CYS A O 1
ATOM 713 N N . ASP A 1 92 ? 15.506 9.230 -21.059 1.00 83.12 92 ASP A N 1
ATOM 714 C CA . ASP A 1 92 ? 15.527 8.828 -22.477 1.00 83.12 92 ASP A CA 1
ATOM 715 C C . ASP A 1 92 ? 15.969 7.367 -22.685 1.00 83.12 92 ASP A C 1
ATOM 717 O O . ASP A 1 92 ? 16.001 6.878 -23.814 1.00 83.12 92 ASP A O 1
ATOM 721 N N . ASN A 1 93 ? 16.409 6.683 -21.623 1.00 89.31 93 ASN A N 1
ATOM 722 C CA . ASN A 1 93 ? 17.189 5.447 -21.733 1.00 89.31 93 ASN A CA 1
ATOM 723 C C . ASN A 1 93 ? 16.482 4.193 -21.190 1.00 89.31 93 ASN A C 1
ATOM 725 O O . ASN A 1 93 ? 17.126 3.148 -21.098 1.00 89.31 93 ASN A O 1
ATOM 729 N N . ILE A 1 94 ? 15.203 4.290 -20.820 1.00 91.81 94 ILE A N 1
ATOM 730 C CA . ILE A 1 94 ? 14.400 3.171 -20.313 1.00 91.81 94 ILE A CA 1
ATOM 731 C C . ILE A 1 94 ? 13.019 3.176 -20.971 1.00 91.81 94 ILE A C 1
ATOM 733 O O . ILE A 1 94 ? 12.411 4.233 -21.142 1.00 91.81 94 ILE A O 1
ATOM 737 N N . SER A 1 95 ? 12.516 2.005 -21.363 1.00 94.00 95 SER A N 1
ATOM 738 C CA . SER A 1 95 ? 11.155 1.880 -21.890 1.00 94.00 95 SER A CA 1
ATOM 739 C C . SER A 1 95 ? 10.162 1.473 -20.798 1.00 94.00 95 SER A C 1
ATOM 741 O O . SER A 1 95 ? 10.537 0.879 -19.789 1.00 94.00 95 SER A O 1
ATOM 743 N N . LEU A 1 96 ? 8.864 1.710 -21.027 1.00 95.06 96 LEU A N 1
ATOM 744 C CA . LEU A 1 96 ? 7.805 1.209 -20.136 1.00 95.06 96 LEU A CA 1
ATOM 745 C C . LEU A 1 96 ? 7.848 -0.320 -19.985 1.00 95.06 96 LEU A C 1
ATOM 747 O O . LEU A 1 96 ? 7.557 -0.842 -18.915 1.00 95.06 96 LEU A O 1
ATOM 751 N N . VAL A 1 97 ? 8.267 -1.038 -21.033 1.00 96.69 97 VAL A N 1
ATOM 752 C CA . VAL A 1 97 ? 8.414 -2.500 -20.998 1.00 96.69 97 VAL A CA 1
ATOM 753 C C . VAL A 1 97 ? 9.524 -2.923 -20.038 1.00 96.69 97 VAL A C 1
ATOM 755 O O . VAL A 1 97 ? 9.355 -3.900 -19.312 1.00 96.69 97 VAL A O 1
ATOM 758 N N . ASP A 1 98 ? 10.640 -2.196 -20.011 1.00 96.56 98 ASP A N 1
ATOM 759 C CA . ASP A 1 98 ? 11.747 -2.487 -19.095 1.00 96.56 98 ASP A CA 1
ATOM 760 C C . ASP A 1 98 ? 11.352 -2.173 -17.644 1.00 96.56 98 ASP A C 1
ATOM 762 O O . ASP A 1 98 ? 11.707 -2.916 -16.731 1.00 96.56 98 ASP A O 1
ATOM 766 N N . ILE A 1 99 ? 10.551 -1.121 -17.430 1.00 97.19 99 ILE A N 1
ATOM 767 C CA . ILE A 1 99 ? 9.984 -0.791 -16.116 1.00 97.19 99 ILE A CA 1
ATOM 768 C C . ILE A 1 99 ? 9.075 -1.922 -15.614 1.00 97.19 99 ILE A C 1
ATOM 770 O O . ILE A 1 99 ? 9.280 -2.434 -14.514 1.00 97.19 99 ILE A O 1
ATOM 774 N N . GLU A 1 100 ? 8.110 -2.353 -16.430 1.00 97.94 100 GLU A N 1
ATOM 775 C CA . GLU A 1 100 ? 7.198 -3.468 -16.126 1.00 97.94 100 GLU A CA 1
ATOM 776 C C . GLU A 1 100 ? 7.959 -4.760 -15.792 1.00 97.94 100 GLU A C 1
ATOM 778 O O . GLU A 1 100 ? 7.645 -5.458 -14.822 1.00 97.94 100 GLU A O 1
ATOM 783 N N . ARG A 1 101 ? 8.992 -5.089 -16.580 1.00 98.25 101 ARG A N 1
ATOM 784 C CA . ARG A 1 101 ? 9.827 -6.278 -16.354 1.00 98.25 101 ARG A CA 1
ATOM 785 C C . ARG A 1 101 ? 10.627 -6.180 -15.065 1.00 98.25 101 ARG A C 1
ATOM 787 O O . ARG A 1 101 ? 10.600 -7.132 -14.286 1.00 98.25 101 ARG A O 1
ATOM 794 N N . GLY A 1 102 ? 11.272 -5.040 -14.822 1.00 98.44 102 GLY A N 1
ATOM 795 C CA . GLY A 1 102 ? 12.047 -4.793 -13.610 1.00 98.44 102 GLY A CA 1
ATOM 796 C C . GLY A 1 102 ? 11.182 -4.920 -12.359 1.00 98.44 102 GLY A C 1
ATOM 797 O O . GLY A 1 102 ? 11.530 -5.660 -11.441 1.00 98.44 102 GLY A O 1
ATOM 798 N N . ILE A 1 103 ? 9.998 -4.299 -12.353 1.00 98.62 103 ILE A N 1
ATOM 799 C CA . ILE A 1 103 ? 9.052 -4.388 -11.231 1.00 98.62 103 ILE A CA 1
ATOM 800 C C . ILE A 1 103 ? 8.564 -5.822 -11.040 1.00 98.62 103 ILE A C 1
ATOM 802 O O . ILE A 1 103 ? 8.579 -6.338 -9.923 1.00 98.62 103 ILE A O 1
ATOM 806 N N . ARG A 1 104 ? 8.169 -6.515 -12.113 1.00 98.38 104 ARG A N 1
ATOM 807 C CA . ARG A 1 104 ? 7.721 -7.912 -12.026 1.00 98.38 104 ARG A CA 1
ATOM 808 C C . ARG A 1 104 ? 8.812 -8.835 -11.483 1.00 98.38 104 ARG A C 1
ATOM 810 O O . ARG A 1 104 ? 8.520 -9.686 -10.642 1.00 98.38 104 ARG A O 1
ATOM 817 N N . ALA A 1 105 ? 10.050 -8.677 -11.947 1.00 98.38 105 ALA A N 1
ATOM 818 C CA . ALA A 1 105 ? 11.192 -9.432 -11.443 1.00 98.38 105 ALA A CA 1
ATOM 819 C C . ALA A 1 105 ? 11.461 -9.111 -9.965 1.00 98.38 105 ALA A C 1
ATOM 821 O O . ALA A 1 105 ? 11.665 -10.028 -9.169 1.00 98.38 105 ALA A O 1
ATOM 822 N N . GLY A 1 106 ? 11.374 -7.833 -9.588 1.00 98.44 106 GLY A N 1
ATOM 823 C CA . GLY A 1 106 ? 11.558 -7.374 -8.216 1.00 98.44 106 GLY A CA 1
ATOM 824 C C . GLY A 1 106 ? 10.491 -7.911 -7.267 1.00 98.44 106 GLY A C 1
ATOM 825 O O . GLY A 1 106 ? 10.826 -8.402 -6.200 1.00 98.44 106 GLY A O 1
ATOM 826 N N . VAL A 1 107 ? 9.216 -7.923 -7.669 1.00 98.44 107 VAL A N 1
ATOM 827 C CA . VAL A 1 107 ? 8.117 -8.524 -6.888 1.00 98.44 107 VAL A CA 1
ATOM 828 C C . VAL A 1 107 ? 8.335 -10.022 -6.683 1.00 98.44 107 VAL A C 1
ATOM 830 O O . VAL A 1 107 ? 8.089 -10.540 -5.590 1.00 98.44 107 VAL A O 1
ATOM 833 N N . LYS A 1 108 ? 8.803 -10.733 -7.715 1.00 97.50 108 LYS A N 1
ATOM 834 C CA . LYS A 1 108 ? 9.102 -12.164 -7.608 1.00 97.50 108 LYS A CA 1
ATOM 835 C C . LYS A 1 108 ? 10.217 -12.420 -6.591 1.00 97.50 108 LYS A C 1
ATOM 837 O O . LYS A 1 108 ? 10.035 -13.242 -5.699 1.00 97.50 108 LYS A O 1
ATOM 842 N N . GLU A 1 109 ? 11.320 -11.679 -6.683 1.00 97.88 109 GLU A N 1
ATOM 843 C CA . GLU A 1 109 ? 12.440 -11.795 -5.741 1.00 97.88 109 GLU A CA 1
ATOM 844 C C . GLU A 1 109 ? 12.042 -11.376 -4.317 1.00 97.88 109 GLU A C 1
ATOM 846 O O . GLU A 1 109 ? 12.325 -12.087 -3.352 1.00 97.88 109 GLU A O 1
ATOM 851 N N . ALA A 1 110 ? 11.312 -10.270 -4.175 1.00 97.19 110 ALA A N 1
ATOM 852 C CA . ALA A 1 110 ? 10.774 -9.775 -2.911 1.00 97.19 110 ALA A CA 1
ATOM 853 C C . ALA A 1 110 ? 9.884 -10.813 -2.215 1.00 97.19 110 ALA A C 1
ATOM 855 O O . ALA A 1 110 ? 9.976 -11.002 -1.004 1.00 97.19 110 ALA A O 1
ATOM 856 N N . THR A 1 111 ? 9.051 -11.524 -2.983 1.00 96.56 111 THR A N 1
ATOM 857 C CA . THR A 1 111 ? 8.150 -12.554 -2.447 1.00 96.56 111 THR A CA 1
ATOM 858 C C . THR A 1 111 ? 8.915 -13.669 -1.740 1.00 96.56 111 THR A C 1
ATOM 860 O O . THR A 1 111 ? 8.487 -14.134 -0.687 1.00 96.56 111 THR A O 1
ATOM 863 N N . GLU A 1 112 ? 10.059 -14.073 -2.289 1.00 94.00 112 GLU A N 1
ATOM 864 C CA . GLU A 1 112 ? 10.890 -15.139 -1.729 1.00 94.00 112 GLU A CA 1
ATOM 865 C C . GLU A 1 112 ? 11.800 -14.633 -0.596 1.00 94.00 112 GLU A C 1
ATOM 867 O O . GLU A 1 112 ? 11.999 -15.334 0.397 1.00 94.00 112 GLU A O 1
ATOM 872 N N . THR A 1 113 ? 12.339 -13.417 -0.729 1.00 94.62 113 THR A N 1
ATOM 873 C CA . THR A 1 113 ? 13.374 -12.872 0.169 1.00 94.62 113 THR A CA 1
ATOM 874 C C . THR A 1 113 ? 12.829 -12.137 1.401 1.00 94.62 113 THR A C 1
ATOM 876 O O . THR A 1 113 ? 13.473 -12.193 2.448 1.00 94.62 113 THR A O 1
ATOM 879 N N . ILE A 1 114 ? 11.651 -11.496 1.317 1.00 92.94 114 ILE A N 1
ATOM 880 C CA . ILE A 1 114 ? 10.968 -10.762 2.416 1.00 92.94 114 ILE A CA 1
ATOM 881 C C . ILE A 1 114 ? 9.865 -11.632 3.071 1.00 92.94 114 ILE A C 1
ATOM 883 O O . ILE A 1 114 ? 9.027 -11.169 3.841 1.00 92.94 114 ILE A O 1
ATOM 887 N N . PRO A 1 115 ? 9.959 -12.957 2.915 1.00 88.50 115 PRO A N 1
ATOM 888 C CA . PRO A 1 115 ? 8.840 -13.918 2.988 1.00 88.50 115 PRO A CA 1
ATOM 889 C C . PRO A 1 115 ? 7.418 -13.330 2.873 1.00 88.50 115 PRO A C 1
ATOM 891 O O . PRO A 1 115 ? 6.612 -13.444 3.801 1.00 88.50 115 PRO A O 1
ATOM 894 N N . LEU A 1 116 ? 7.088 -12.716 1.731 1.00 95.88 116 LEU A N 1
ATOM 895 C CA . LEU A 1 116 ? 5.742 -12.174 1.519 1.00 95.88 116 LEU A CA 1
ATOM 896 C C . LEU A 1 116 ? 4.723 -13.305 1.388 1.00 95.88 116 LEU A C 1
ATOM 898 O O . LEU A 1 116 ? 5.005 -14.359 0.810 1.00 95.88 116 LEU A O 1
ATOM 902 N N . ARG A 1 117 ? 3.499 -13.078 1.865 1.00 95.69 117 ARG A N 1
ATOM 903 C CA . ARG A 1 117 ? 2.412 -14.023 1.630 1.00 95.69 117 ARG A CA 1
ATOM 904 C C . ARG A 1 117 ? 2.020 -13.974 0.147 1.00 95.69 117 ARG A C 1
ATOM 906 O O . ARG A 1 117 ? 1.779 -12.889 -0.372 1.00 95.69 117 ARG A O 1
ATOM 913 N N . PRO A 1 118 ? 1.888 -15.123 -0.540 1.00 94.19 118 PRO A N 1
ATOM 914 C CA . PRO A 1 118 ? 1.269 -15.179 -1.861 1.00 94.19 118 PRO A CA 1
ATOM 915 C C . PRO A 1 118 ? -0.213 -14.790 -1.788 1.00 94.19 118 PRO A C 1
ATOM 917 O O . PRO A 1 118 ? -1.061 -15.590 -1.383 1.00 94.19 118 PRO A O 1
ATOM 920 N N . ASN A 1 119 ? -0.516 -13.550 -2.154 1.00 93.88 119 ASN A N 1
ATOM 921 C CA . ASN A 1 119 ? -1.855 -12.970 -2.091 1.00 93.88 119 ASN A CA 1
ATOM 922 C C . ASN A 1 119 ? -2.558 -12.938 -3.452 1.00 93.88 119 ASN A C 1
ATOM 924 O O . ASN A 1 119 ? -3.780 -12.789 -3.520 1.00 93.88 119 ASN A O 1
ATOM 928 N N . VAL A 1 120 ? -1.805 -13.108 -4.538 1.00 94.81 120 VAL A N 1
ATOM 929 C CA . VAL A 1 120 ? -2.330 -13.062 -5.901 1.00 94.81 120 VAL A CA 1
ATOM 930 C C . VAL A 1 120 ? -2.782 -14.453 -6.320 1.00 94.81 120 VAL A C 1
ATOM 932 O O . VAL A 1 120 ? -1.987 -15.387 -6.421 1.00 94.81 120 VAL A O 1
ATOM 935 N N . VAL A 1 121 ? -4.079 -14.591 -6.584 1.00 93.94 121 VAL A N 1
ATOM 936 C CA . VAL A 1 121 ? -4.689 -15.841 -7.042 1.00 93.94 121 VAL A CA 1
ATOM 937 C C . VAL A 1 121 ? -5.674 -15.581 -8.170 1.00 93.94 121 VAL A C 1
ATOM 939 O O . VAL A 1 121 ? -6.325 -14.540 -8.225 1.00 93.94 121 VAL A O 1
ATOM 942 N N . ASP A 1 122 ? -5.833 -16.568 -9.042 1.00 92.50 122 ASP A N 1
ATOM 943 C CA . ASP A 1 122 ? -6.901 -16.609 -10.024 1.00 92.50 122 ASP A CA 1
ATOM 944 C C . ASP A 1 122 ? -8.268 -16.527 -9.314 1.00 92.50 122 ASP A C 1
ATOM 946 O O . ASP A 1 122 ? -8.524 -17.280 -8.361 1.00 92.50 122 ASP A O 1
ATOM 950 N N . PRO A 1 123 ? -9.167 -15.628 -9.749 1.00 88.69 123 PRO A N 1
ATOM 951 C CA . PRO A 1 123 ? -10.399 -15.339 -9.022 1.00 88.69 123 PRO A CA 1
ATOM 952 C C . PRO A 1 123 ? -11.371 -16.526 -8.964 1.00 88.69 123 PRO A C 1
ATOM 954 O O . PRO A 1 123 ? -12.187 -16.591 -8.043 1.00 88.69 123 PRO A O 1
ATOM 957 N N . ILE A 1 124 ? -11.284 -17.472 -9.907 1.00 92.75 124 ILE A N 1
ATOM 958 C CA . ILE A 1 124 ? -12.198 -18.618 -10.004 1.00 92.75 124 ILE A CA 1
ATOM 959 C C . ILE A 1 124 ? -11.569 -19.861 -9.368 1.00 92.75 124 ILE A C 1
ATOM 961 O O . ILE A 1 124 ? -12.132 -20.465 -8.459 1.00 92.75 124 ILE A O 1
ATOM 965 N N . THR A 1 125 ? -10.390 -20.249 -9.842 1.00 94.81 125 THR A N 1
ATOM 966 C CA . THR A 1 125 ? -9.695 -21.485 -9.463 1.00 94.81 125 THR A CA 1
ATOM 967 C C . THR A 1 125 ? -8.890 -21.357 -8.176 1.00 94.81 125 THR A C 1
ATOM 969 O O . THR A 1 125 ? -8.503 -22.380 -7.611 1.00 94.81 125 THR A O 1
ATOM 972 N N . ARG A 1 126 ? -8.632 -20.125 -7.712 1.00 91.69 126 ARG A N 1
ATOM 973 C CA . ARG A 1 126 ? -7.828 -19.799 -6.521 1.00 91.69 126 ARG A CA 1
ATOM 974 C C . ARG A 1 126 ? -6.363 -20.238 -6.590 1.00 91.69 126 ARG A C 1
ATOM 976 O O . ARG A 1 126 ? -5.674 -20.222 -5.574 1.00 91.69 126 ARG A O 1
ATOM 983 N N . LYS A 1 127 ? -5.869 -20.615 -7.771 1.00 91.81 127 LYS A N 1
ATOM 984 C CA . LYS A 1 127 ? -4.453 -20.937 -7.997 1.00 91.81 127 LYS A CA 1
ATOM 985 C C . LYS A 1 127 ? -3.650 -19.652 -8.185 1.00 91.81 127 LYS A C 1
ATOM 987 O O . LYS A 1 127 ? -4.147 -18.731 -8.817 1.00 91.81 127 LYS A O 1
ATOM 992 N N . GLY A 1 128 ? -2.425 -19.590 -7.675 1.00 87.56 128 GLY A N 1
ATOM 993 C CA . GLY A 1 128 ? -1.559 -18.413 -7.790 1.00 87.56 128 GLY A CA 1
ATOM 994 C C . GLY A 1 128 ? -0.096 -18.787 -7.999 1.00 87.56 128 GLY A C 1
ATOM 995 O O . GLY A 1 128 ? 0.309 -19.908 -7.691 1.00 87.56 128 GLY A O 1
ATOM 996 N N . GLU A 1 129 ? 0.687 -17.836 -8.505 1.00 86.88 129 GLU A N 1
ATOM 997 C CA . GLU A 1 129 ? 2.129 -17.956 -8.758 1.00 86.88 129 GLU A CA 1
ATOM 998 C C . GLU A 1 129 ? 2.895 -16.916 -7.916 1.00 86.88 129 GLU A C 1
ATOM 1000 O O . GLU A 1 129 ? 3.603 -16.045 -8.425 1.00 86.88 129 GLU A O 1
ATOM 1005 N N . GLY A 1 130 ? 2.703 -16.965 -6.594 1.00 92.81 130 GLY A N 1
ATOM 1006 C CA . GLY A 1 130 ? 3.288 -15.989 -5.671 1.00 92.81 130 GLY A CA 1
ATOM 1007 C C . GLY A 1 130 ? 2.487 -14.685 -5.633 1.00 92.81 130 GLY A C 1
ATOM 1008 O O . GLY A 1 130 ? 1.265 -14.708 -5.506 1.00 92.81 130 GLY A O 1
ATOM 1009 N N . ASN A 1 131 ? 3.182 -13.552 -5.749 1.00 96.44 131 ASN A N 1
ATOM 1010 C CA . ASN A 1 131 ? 2.571 -12.221 -5.873 1.00 96.44 131 ASN A CA 1
ATOM 1011 C C . ASN A 1 131 ? 2.619 -11.672 -7.303 1.00 96.44 131 ASN A C 1
ATOM 1013 O O . ASN A 1 131 ? 2.506 -10.471 -7.531 1.00 96.44 131 ASN A O 1
ATOM 1017 N N . THR A 1 132 ? 2.770 -12.561 -8.282 1.00 95.19 132 THR A N 1
ATOM 1018 C CA . THR A 1 132 ? 2.660 -12.220 -9.699 1.00 95.19 132 THR A CA 1
ATOM 1019 C C . THR A 1 132 ? 1.498 -12.979 -10.324 1.00 95.19 132 THR A C 1
ATOM 1021 O O . THR A 1 132 ? 1.150 -14.077 -9.893 1.00 95.19 132 THR A O 1
ATOM 1024 N N . GLY A 1 133 ? 0.869 -12.379 -11.329 1.00 91.56 133 GLY A N 1
ATOM 1025 C CA . GLY A 1 133 ? -0.247 -12.986 -12.042 1.00 91.56 133 GLY A CA 1
ATOM 1026 C C . GLY A 1 133 ? -0.665 -12.160 -13.250 1.00 91.56 133 GLY A C 1
ATOM 1027 O O . GLY A 1 133 ? 0.014 -11.203 -13.636 1.00 91.56 133 GLY A O 1
ATOM 1028 N N . ASN A 1 134 ? -1.795 -12.528 -13.851 1.00 90.12 134 ASN A N 1
ATOM 1029 C CA . ASN A 1 134 ? -2.354 -11.762 -14.957 1.00 90.12 134 ASN A CA 1
ATOM 1030 C C . ASN A 1 134 ? -2.722 -10.347 -14.481 1.00 90.12 134 ASN A C 1
ATOM 1032 O O . ASN A 1 134 ? -3.522 -10.203 -13.560 1.00 90.12 134 ASN A O 1
ATOM 1036 N N . GLY A 1 135 ? -2.105 -9.327 -15.080 1.00 91.19 135 GLY A N 1
ATOM 1037 C CA . GLY A 1 135 ? -2.278 -7.924 -14.688 1.00 91.19 135 GLY A CA 1
ATOM 1038 C C . GLY A 1 135 ? -1.654 -7.528 -13.343 1.00 91.19 135 GLY A C 1
ATOM 1039 O O . GLY A 1 135 ? -1.861 -6.401 -12.919 1.00 91.19 135 GLY A O 1
ATOM 1040 N N . ILE A 1 136 ? -0.910 -8.421 -12.670 1.00 95.12 136 ILE A N 1
ATOM 1041 C CA . ILE A 1 136 ? -0.297 -8.155 -11.356 1.00 95.12 136 ILE A CA 1
ATOM 1042 C C . ILE A 1 136 ? 1.216 -8.465 -11.391 1.00 95.12 136 ILE A C 1
ATOM 1044 O O . ILE A 1 136 ? 1.588 -9.550 -11.867 1.00 95.12 136 ILE A O 1
ATOM 1048 N N . PRO A 1 137 ? 2.107 -7.575 -10.907 1.00 96.75 137 PRO A N 1
ATOM 1049 C CA . PRO A 1 137 ? 1.826 -6.267 -10.291 1.00 96.75 137 PRO A CA 1
ATOM 1050 C C . PRO A 1 137 ? 1.128 -5.292 -11.245 1.00 96.75 137 PRO A C 1
ATOM 1052 O O . PRO A 1 137 ? 1.399 -5.320 -12.442 1.00 96.75 137 PRO A O 1
ATOM 1055 N N . HIS A 1 138 ? 0.204 -4.490 -10.709 1.00 95.94 138 HIS A N 1
ATOM 1056 C CA . HIS A 1 138 ? -0.469 -3.434 -11.473 1.00 95.94 138 HIS A CA 1
ATOM 1057 C C . HIS A 1 138 ? 0.328 -2.143 -11.332 1.00 95.94 138 HIS A C 1
ATOM 1059 O O . HIS A 1 138 ? 0.722 -1.781 -10.219 1.00 95.94 138 HIS A O 1
ATOM 1065 N N . VAL A 1 139 ? 0.562 -1.462 -12.451 1.00 97.00 139 VAL A N 1
ATOM 1066 C CA . VAL A 1 139 ? 1.372 -0.247 -12.505 1.00 97.00 139 VAL A CA 1
ATOM 1067 C C . VAL A 1 139 ? 0.539 0.896 -13.069 1.00 97.00 139 VAL A C 1
ATOM 1069 O O . VAL A 1 139 ? 0.091 0.863 -14.214 1.00 97.00 139 VAL A O 1
ATOM 1072 N N . ASN A 1 140 ? 0.350 1.925 -12.253 1.00 95.38 140 ASN A N 1
ATOM 1073 C CA . ASN A 1 140 ? -0.268 3.179 -12.646 1.00 95.38 140 ASN A CA 1
ATOM 1074 C C . ASN A 1 140 ? 0.814 4.173 -13.064 1.00 95.38 140 ASN A C 1
ATOM 1076 O O . ASN A 1 140 ? 1.761 4.416 -12.317 1.00 95.38 140 ASN A O 1
ATOM 1080 N N . TYR A 1 141 ? 0.658 4.758 -14.249 1.00 94.19 141 TYR A N 1
ATOM 1081 C CA . TYR A 1 141 ? 1.606 5.713 -14.813 1.00 94.19 141 TYR A CA 1
ATOM 1082 C C . TYR A 1 141 ? 1.023 7.122 -14.828 1.00 94.19 141 TYR A C 1
ATOM 1084 O O . TYR A 1 141 ? -0.069 7.349 -15.345 1.00 94.19 141 TYR A O 1
ATOM 1092 N N . GLU A 1 142 ? 1.803 8.074 -14.335 1.00 92.44 142 GLU A N 1
ATOM 1093 C CA . GLU A 1 142 ? 1.551 9.504 -14.457 1.00 92.44 142 GLU A CA 1
ATOM 1094 C C . GLU A 1 142 ? 2.740 10.142 -15.180 1.00 92.44 142 GLU A C 1
ATOM 1096 O O . GLU A 1 142 ? 3.896 9.868 -14.855 1.00 92.44 142 GLU A O 1
ATOM 1101 N N . VAL A 1 143 ? 2.479 10.996 -16.169 1.00 89.38 143 VAL A N 1
ATOM 1102 C CA . VAL A 1 143 ? 3.532 11.846 -16.737 1.00 89.38 143 VAL A CA 1
ATOM 1103 C C . VAL A 1 143 ? 3.730 13.007 -15.775 1.00 89.38 143 VAL A C 1
ATOM 1105 O O . VAL A 1 143 ? 2.786 13.746 -15.510 1.00 89.38 143 VAL A O 1
ATOM 1108 N N . ALA A 1 144 ? 4.929 13.149 -15.216 1.00 83.25 144 ALA A N 1
ATOM 1109 C CA . ALA A 1 144 ? 5.180 14.190 -14.236 1.00 83.25 144 ALA A CA 1
ATOM 1110 C C . ALA A 1 144 ? 5.249 15.570 -14.910 1.00 83.25 144 ALA A C 1
ATOM 1112 O O . ALA A 1 144 ? 6.054 15.782 -15.813 1.00 83.25 144 ALA A O 1
ATOM 1113 N N . ASP A 1 145 ? 4.492 16.541 -14.395 1.00 70.19 145 ASP A N 1
ATOM 1114 C CA . ASP A 1 145 ? 4.568 17.959 -14.798 1.00 70.19 145 ASP A CA 1
ATOM 1115 C C . ASP A 1 145 ? 5.842 18.678 -14.278 1.00 70.19 145 ASP A C 1
ATOM 1117 O O . ASP A 1 145 ? 5.936 19.906 -14.297 1.00 70.19 145 ASP A O 1
ATOM 1121 N N . THR A 1 146 ? 6.825 17.935 -13.757 1.00 63.34 146 THR A N 1
ATOM 1122 C CA . THR A 1 146 ? 7.941 18.452 -12.942 1.00 63.34 146 THR A CA 1
ATOM 1123 C C . THR A 1 146 ? 9.321 18.004 -13.433 1.00 63.34 146 THR A C 1
ATOM 1125 O O . THR A 1 146 ? 9.447 17.021 -14.155 1.00 63.34 146 THR A O 1
ATOM 1128 N N . GLU A 1 147 ? 10.371 18.675 -12.938 1.00 73.69 147 GLU A N 1
ATOM 1129 C CA . GLU A 1 147 ? 11.811 18.431 -13.171 1.00 73.69 147 GLU A CA 1
ATOM 1130 C C . GLU A 1 147 ? 12.360 17.105 -12.592 1.00 73.69 147 GLU A C 1
ATOM 1132 O O . GLU A 1 147 ? 13.507 17.043 -12.155 1.00 73.69 147 GLU A O 1
ATOM 1137 N N . ILE A 1 148 ? 11.567 16.029 -12.540 1.00 83.38 148 ILE A N 1
ATOM 1138 C CA . ILE A 1 148 ? 12.084 14.730 -12.088 1.00 83.38 148 ILE A CA 1
ATOM 1139 C C . ILE A 1 148 ? 13.117 14.262 -13.116 1.00 83.38 148 ILE A C 1
ATOM 1141 O O . ILE A 1 148 ? 12.772 13.989 -14.262 1.00 83.38 148 ILE A O 1
ATOM 1145 N N . GLU A 1 149 ? 14.383 14.158 -12.721 1.00 87.50 149 GLU A N 1
ATOM 1146 C CA . GLU A 1 149 ? 15.402 13.451 -13.498 1.00 87.50 149 GLU A CA 1
ATOM 1147 C C . GLU A 1 149 ? 15.293 11.951 -13.184 1.00 87.50 149 GLU A C 1
ATOM 1149 O O . GLU A 1 149 ? 15.694 11.498 -12.113 1.00 87.50 149 GLU A O 1
ATOM 1154 N N . GLY A 1 150 ? 14.713 11.172 -14.103 1.00 90.31 150 GLY A N 1
ATOM 1155 C CA . GLY A 1 150 ? 14.465 9.741 -13.914 1.00 90.31 150 GLY A CA 1
ATOM 1156 C C . GLY A 1 150 ? 13.005 9.385 -13.625 1.00 90.31 150 GLY A C 1
ATOM 1157 O O . GLY A 1 150 ? 12.100 9.836 -14.324 1.00 90.31 150 GLY A O 1
ATOM 1158 N N . LEU A 1 151 ? 12.787 8.516 -12.634 1.00 92.06 151 LEU A N 1
ATOM 1159 C CA . LEU A 1 151 ? 11.484 7.948 -12.276 1.00 92.06 151 LEU A CA 1
ATOM 1160 C C . LEU A 1 151 ? 11.254 8.074 -10.768 1.00 92.06 151 LEU A C 1
ATOM 1162 O O . LEU A 1 151 ? 12.163 7.801 -9.984 1.00 92.06 151 LEU A O 1
ATOM 1166 N N . GLU A 1 152 ? 10.029 8.394 -10.361 1.00 94.38 152 GLU A N 1
ATOM 1167 C C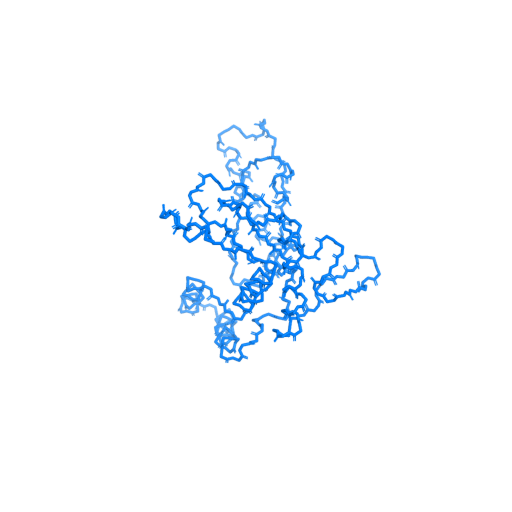A . GLU A 1 152 ? 9.582 8.204 -8.978 1.00 94.38 152 GLU A CA 1
ATOM 1168 C C . GLU A 1 152 ? 8.700 6.957 -8.916 1.00 94.38 152 GLU A C 1
ATOM 1170 O O . GLU A 1 152 ? 7.746 6.837 -9.685 1.00 94.38 152 GLU A O 1
ATOM 1175 N N . ILE A 1 153 ? 9.031 6.021 -8.023 1.00 96.50 153 ILE A N 1
ATOM 1176 C CA . ILE A 1 153 ? 8.318 4.748 -7.872 1.00 96.50 153 ILE A CA 1
ATOM 1177 C C . ILE A 1 153 ? 7.770 4.663 -6.450 1.00 96.50 153 ILE A C 1
ATOM 1179 O O . ILE A 1 153 ? 8.532 4.606 -5.484 1.00 96.50 153 ILE A O 1
ATOM 1183 N N . THR A 1 154 ? 6.448 4.590 -6.329 1.00 97.69 154 THR A N 1
ATOM 1184 C CA . THR A 1 154 ? 5.758 4.289 -5.072 1.00 97.69 154 THR A CA 1
ATOM 1185 C C . THR A 1 154 ? 5.252 2.854 -5.110 1.00 97.69 154 THR A C 1
ATOM 1187 O O . THR A 1 154 ? 4.457 2.506 -5.980 1.00 97.69 154 THR A O 1
ATOM 1190 N N . ALA A 1 155 ? 5.685 2.028 -4.157 1.00 98.00 155 ALA A N 1
ATOM 1191 C CA . ALA A 1 155 ? 5.087 0.720 -3.910 1.00 98.00 155 ALA A CA 1
ATOM 1192 C C . ALA A 1 155 ? 3.939 0.850 -2.909 1.00 98.00 155 ALA A C 1
ATOM 1194 O O . ALA A 1 155 ? 4.080 1.479 -1.861 1.00 98.00 155 ALA A O 1
ATOM 1195 N N . PHE A 1 156 ? 2.814 0.224 -3.229 1.00 96.88 156 PHE A N 1
ATOM 1196 C CA . PHE A 1 156 ? 1.611 0.237 -2.416 1.00 96.88 156 PHE A CA 1
ATOM 1197 C C . PHE A 1 156 ? 1.048 -1.187 -2.298 1.00 96.88 156 PHE A C 1
ATOM 1199 O O . PHE A 1 156 ? 0.118 -1.553 -3.020 1.00 96.88 156 PHE A O 1
ATOM 1206 N N . PRO A 1 157 ? 1.623 -2.029 -1.419 1.00 96.50 157 PRO A N 1
ATOM 1207 C CA . PRO A 1 157 ? 1.077 -3.352 -1.151 1.00 96.50 157 PRO A CA 1
ATOM 1208 C C . PRO A 1 157 ? -0.270 -3.219 -0.434 1.00 96.50 157 PRO A C 1
ATOM 1210 O O . PRO A 1 157 ? -0.365 -2.935 0.762 1.00 96.50 157 PRO A O 1
ATOM 1213 N N . LYS A 1 158 ? -1.354 -3.381 -1.189 1.00 95.69 158 LYS A N 1
ATOM 1214 C CA . LYS A 1 158 ? -2.700 -3.072 -0.711 1.00 95.69 158 LYS A CA 1
ATOM 1215 C C . LYS A 1 158 ? -3.342 -4.297 -0.067 1.00 95.69 158 LYS A C 1
ATOM 1217 O O . LYS A 1 158 ? -3.720 -5.242 -0.756 1.00 95.69 158 LYS A O 1
ATOM 1222 N N . GLY A 1 159 ? -3.461 -4.280 1.262 1.00 96.00 159 GLY A N 1
ATOM 1223 C CA . GLY A 1 159 ? -4.103 -5.345 2.042 1.00 96.00 159 GLY A CA 1
ATOM 1224 C C . GLY A 1 159 ? -5.587 -5.509 1.706 1.00 96.00 159 GLY A C 1
ATOM 1225 O O . GLY A 1 159 ? -6.341 -4.529 1.685 1.00 96.00 159 GLY A O 1
ATOM 1226 N N . GLY A 1 160 ? -6.033 -6.750 1.518 1.00 93.19 160 GLY A N 1
ATOM 1227 C CA . GLY A 1 160 ? -7.388 -7.092 1.087 1.00 93.19 160 GLY A CA 1
ATOM 1228 C C . GLY A 1 160 ? -8.471 -6.654 2.075 1.00 93.19 160 GLY A C 1
ATOM 1229 O O . GLY A 1 160 ? -9.551 -6.239 1.662 1.00 93.19 160 GLY A O 1
ATOM 1230 N N . GLY A 1 161 ? -8.189 -6.668 3.383 1.00 93.50 161 GLY A N 1
ATOM 1231 C CA . GLY A 1 161 ? -9.128 -6.170 4.401 1.00 93.50 161 GLY A CA 1
ATOM 1232 C C . GLY A 1 161 ? -9.468 -4.686 4.228 1.00 93.50 161 GLY A C 1
ATOM 1233 O O . GLY A 1 161 ? -10.618 -4.284 4.402 1.00 93.50 161 GLY A O 1
ATOM 1234 N N . SER A 1 162 ? -8.476 -3.890 3.822 1.00 94.38 162 SER A N 1
ATOM 1235 C CA . SER A 1 162 ? -8.642 -2.463 3.539 1.00 94.38 162 SER A CA 1
ATOM 1236 C C . SER A 1 162 ? -9.164 -2.185 2.127 1.00 94.38 162 SER A C 1
ATOM 1238 O O . SER A 1 162 ? -9.781 -1.149 1.911 1.00 94.38 162 SER A O 1
ATOM 1240 N N . GLU A 1 163 ? -8.924 -3.088 1.175 1.00 94.38 163 GLU A N 1
ATOM 1241 C CA . GLU A 1 163 ? -9.434 -2.994 -0.198 1.00 94.38 163 GLU A CA 1
ATOM 1242 C C . GLU A 1 163 ? -10.935 -3.288 -0.265 1.00 94.38 163 GLU A C 1
ATOM 1244 O O . GLU A 1 163 ? -11.708 -2.536 -0.846 1.00 94.38 163 GLU A O 1
ATOM 1249 N N . ASN A 1 164 ? -11.383 -4.335 0.429 1.00 94.62 164 ASN A N 1
ATOM 1250 C CA . ASN A 1 164 ? -12.773 -4.798 0.401 1.00 94.62 164 ASN A CA 1
ATOM 1251 C C . ASN A 1 164 ? -13.783 -3.819 1.025 1.00 94.62 164 ASN A C 1
ATOM 1253 O O . ASN A 1 164 ? -14.989 -4.067 0.978 1.00 94.62 164 ASN A O 1
ATOM 1257 N N . VAL A 1 165 ? -13.303 -2.748 1.660 1.00 95.75 165 VAL A N 1
ATOM 1258 C CA . VAL A 1 165 ? -14.135 -1.687 2.242 1.00 95.75 165 VAL A CA 1
ATOM 1259 C C . VAL A 1 165 ? -14.017 -0.357 1.494 1.00 95.75 165 VAL A C 1
ATOM 1261 O O . VAL A 1 165 ? -14.648 0.617 1.903 1.00 95.75 165 VAL A O 1
ATOM 1264 N N . SER A 1 166 ? -13.260 -0.311 0.395 1.00 94.50 166 SER A N 1
ATOM 1265 C CA . SER A 1 166 ? -13.270 0.810 -0.544 1.00 94.50 166 SER A CA 1
ATOM 1266 C C . SER A 1 166 ? -14.651 0.915 -1.196 1.00 94.50 166 SER A C 1
ATOM 1268 O O . SER A 1 166 ? -15.199 -0.073 -1.687 1.00 94.50 166 SER A O 1
ATOM 1270 N N . VAL A 1 167 ? -15.239 2.113 -1.196 1.00 94.88 167 VAL A N 1
ATOM 1271 C CA . VAL A 1 167 ? -16.569 2.356 -1.772 1.00 94.88 167 VAL A CA 1
ATOM 1272 C C . VAL A 1 167 ? -16.548 3.532 -2.734 1.00 94.88 167 VAL A C 1
ATOM 1274 O O . VAL A 1 167 ? -15.871 4.532 -2.517 1.00 94.88 167 VAL A O 1
ATOM 1277 N N . PHE A 1 168 ? -17.353 3.418 -3.784 1.00 94.00 168 PHE A N 1
ATOM 1278 C CA . PHE A 1 168 ? -17.483 4.412 -4.839 1.00 94.00 168 PHE A CA 1
ATOM 1279 C C . PHE A 1 168 ? -18.958 4.751 -5.071 1.00 94.00 168 PHE A C 1
ATOM 1281 O O . PHE A 1 168 ? -19.824 3.873 -5.018 1.00 94.00 168 PHE A O 1
ATOM 1288 N N . LYS A 1 169 ? -19.258 6.029 -5.339 1.00 91.00 169 LYS A N 1
ATOM 1289 C CA . LYS A 1 169 ? -20.621 6.497 -5.609 1.00 91.00 169 LYS A CA 1
ATOM 1290 C C . LYS A 1 169 ? -20.633 7.620 -6.643 1.00 91.00 169 LYS A C 1
ATOM 1292 O O . LYS A 1 169 ? -20.028 8.667 -6.442 1.00 91.00 169 LYS A O 1
ATOM 1297 N N . MET A 1 170 ? -21.426 7.439 -7.699 1.00 89.50 170 MET A N 1
ATOM 1298 C CA . MET A 1 170 ? -21.744 8.509 -8.646 1.00 89.50 170 MET A CA 1
ATOM 1299 C C . MET A 1 170 ? -22.797 9.447 -8.057 1.00 89.50 170 MET A C 1
ATOM 1301 O O . MET A 1 170 ? -23.926 9.035 -7.779 1.00 89.50 170 MET A O 1
ATOM 1305 N N . LEU A 1 171 ? -22.438 10.719 -7.892 1.00 85.12 171 LEU A N 1
ATOM 1306 C CA . LEU A 1 171 ? -23.354 11.765 -7.439 1.00 85.12 171 LEU A CA 1
ATOM 1307 C C . LEU A 1 171 ? -23.890 12.553 -8.635 1.00 85.12 171 LEU A C 1
ATOM 1309 O O . LEU A 1 171 ? -23.142 12.976 -9.513 1.00 85.12 171 LEU A O 1
ATOM 1313 N N . THR A 1 172 ? -25.207 12.759 -8.681 1.00 79.25 172 THR A N 1
ATOM 1314 C CA . THR A 1 172 ? -25.834 13.538 -9.756 1.00 79.25 172 THR A CA 1
ATOM 1315 C C . THR A 1 172 ? -25.708 15.039 -9.473 1.00 79.25 172 THR A C 1
ATOM 1317 O O . THR A 1 172 ? -26.107 15.453 -8.381 1.00 79.25 172 THR A O 1
ATOM 1320 N N . PRO A 1 173 ? -25.315 15.880 -10.451 1.00 69.69 173 PRO A N 1
ATOM 1321 C CA . PRO A 1 173 ? -25.191 17.332 -10.258 1.00 69.69 173 PRO A CA 1
ATOM 1322 C C . PRO A 1 173 ? -26.477 18.033 -9.781 1.00 69.69 173 PRO A C 1
ATOM 1324 O O . PRO A 1 173 ? -26.424 19.082 -9.150 1.00 69.69 173 PRO A O 1
ATOM 1327 N N . VAL A 1 174 ? -27.649 17.458 -10.075 1.00 65.00 174 VAL A N 1
ATOM 1328 C CA . VAL A 1 174 ? -28.964 18.058 -9.777 1.00 65.00 174 VAL A CA 1
ATOM 1329 C C . VAL A 1 174 ? -29.375 17.895 -8.308 1.00 65.00 174 VAL A C 1
ATOM 1331 O O . VAL A 1 174 ? -30.122 18.724 -7.795 1.00 65.00 174 VAL A O 1
ATOM 1334 N N . ARG A 1 175 ? -28.891 16.854 -7.615 1.00 58.56 175 ARG A N 1
ATOM 1335 C CA . ARG A 1 175 ? -29.284 16.538 -6.225 1.00 58.56 175 ARG A CA 1
ATOM 1336 C C . ARG A 1 175 ? -28.564 17.363 -5.159 1.00 58.56 175 ARG A C 1
ATOM 1338 O O . ARG A 1 175 ? -28.874 17.221 -3.984 1.00 58.56 175 ARG A O 1
ATOM 1345 N N . GLY A 1 176 ? -27.633 18.225 -5.559 1.00 57.03 176 GLY A N 1
ATOM 1346 C CA . GLY A 1 176 ? -26.830 18.990 -4.623 1.00 57.03 176 GLY A CA 1
ATOM 1347 C C . GLY A 1 176 ? -26.445 20.348 -5.184 1.00 57.03 176 GLY A C 1
ATOM 1348 O O . GLY A 1 176 ? -25.386 20.503 -5.783 1.00 57.03 176 GLY A O 1
ATOM 1349 N N . ARG A 1 177 ? -27.291 21.358 -4.964 1.00 60.75 177 ARG A N 1
ATOM 1350 C CA . ARG A 1 177 ? -26.861 22.757 -5.080 1.00 60.75 177 ARG A CA 1
ATOM 1351 C C . ARG A 1 177 ? -26.440 23.241 -3.694 1.00 60.75 177 ARG A C 1
ATOM 1353 O O . ARG A 1 177 ? -27.251 23.261 -2.773 1.00 60.75 177 ARG A O 1
ATOM 1360 N N . GLY A 1 178 ? -25.174 23.625 -3.539 1.00 72.19 178 GLY A N 1
ATOM 1361 C CA . GLY A 1 178 ? -24.646 24.141 -2.271 1.00 72.19 178 GLY A CA 1
ATOM 1362 C C . GLY A 1 178 ? -24.650 23.097 -1.144 1.00 72.19 178 GLY A C 1
ATOM 1363 O O . GLY A 1 178 ? -24.148 21.989 -1.320 1.00 72.19 178 GLY A O 1
ATOM 1364 N N . HIS A 1 179 ? -25.225 23.449 0.009 1.00 79.19 179 HIS A N 1
ATOM 1365 C CA . HIS A 1 179 ? -25.173 22.673 1.260 1.00 79.19 179 HIS A CA 1
ATOM 1366 C C . HIS A 1 179 ? -25.724 21.236 1.178 1.00 79.19 179 HIS A C 1
ATOM 1368 O O . HIS A 1 179 ? -25.361 20.388 1.992 1.00 79.19 179 HIS A O 1
ATOM 1374 N N . GLU A 1 180 ? -26.594 20.930 0.213 1.00 82.19 180 GLU A N 1
ATOM 1375 C CA . GLU A 1 180 ? -27.155 19.582 0.053 1.00 82.19 180 GLU A CA 1
ATOM 1376 C C . GLU A 1 180 ? -26.114 18.567 -0.434 1.00 82.19 180 GLU A C 1
ATOM 1378 O O . GLU A 1 180 ? -26.070 17.453 0.093 1.00 82.19 180 GLU A O 1
ATOM 1383 N N . LEU A 1 181 ? -25.237 18.967 -1.367 1.00 83.38 181 LEU A N 1
ATOM 1384 C CA . LEU A 1 181 ? -24.135 18.121 -1.838 1.00 83.38 181 LEU A CA 1
ATOM 1385 C C . LEU A 1 181 ? -23.160 17.836 -0.698 1.00 83.38 181 LEU A C 1
ATOM 1387 O O . LEU A 1 181 ? -22.745 16.700 -0.498 1.00 83.38 181 LEU A O 1
ATOM 1391 N N . GLU A 1 182 ? -22.830 18.868 0.078 1.00 86.75 182 GLU A N 1
ATOM 1392 C CA . GLU A 1 182 ? -21.952 18.751 1.240 1.00 86.75 182 GLU A CA 1
ATOM 1393 C C . GLU A 1 182 ? -22.514 17.757 2.267 1.00 86.75 182 GLU A C 1
ATOM 1395 O O . GLU A 1 182 ? -21.784 16.900 2.768 1.00 86.75 182 GLU A O 1
ATOM 1400 N N . ARG A 1 183 ? -23.823 17.822 2.550 1.00 88.81 183 ARG A N 1
ATOM 1401 C CA . ARG A 1 183 ? -24.492 16.870 3.445 1.00 88.81 183 ARG A CA 1
ATOM 1402 C C . ARG A 1 183 ? -24.450 15.449 2.889 1.00 88.81 183 ARG A C 1
ATOM 1404 O O . ARG A 1 183 ? -24.174 14.524 3.644 1.00 88.81 183 ARG A O 1
ATOM 1411 N N . GLU A 1 184 ? -24.722 15.268 1.598 1.00 88.88 184 GLU A N 1
ATOM 1412 C CA . GLU A 1 184 ? -24.684 13.944 0.968 1.00 88.88 184 GLU A CA 1
ATOM 1413 C C . GLU A 1 184 ? -23.269 13.346 0.969 1.00 88.88 184 GLU A C 1
ATOM 1415 O O . GLU A 1 184 ? -23.114 12.163 1.265 1.00 88.88 184 GLU A O 1
ATOM 1420 N N . LEU A 1 185 ? -22.239 14.160 0.716 1.00 90.06 185 LEU A N 1
ATOM 1421 C CA . LEU A 1 185 ? -20.834 13.753 0.791 1.00 90.06 185 LEU A CA 1
ATOM 1422 C C . LEU A 1 185 ? -20.440 13.337 2.211 1.00 90.06 185 LEU A C 1
ATOM 1424 O O . LEU A 1 185 ? -19.887 12.257 2.404 1.00 90.06 185 LEU A O 1
ATOM 1428 N N . LYS A 1 186 ? -20.769 14.158 3.217 1.00 92.56 186 LYS A N 1
ATOM 1429 C CA . LYS A 1 186 ? -20.511 13.835 4.629 1.00 92.56 186 LYS A CA 1
ATOM 1430 C C . LYS A 1 186 ? -21.210 12.544 5.040 1.00 92.56 186 LYS A C 1
ATOM 1432 O O . LYS A 1 186 ? -20.586 11.695 5.668 1.00 92.56 186 LYS A O 1
ATOM 1437 N N . GLN A 1 187 ? -22.476 12.379 4.654 1.00 94.44 187 GLN A N 1
ATOM 1438 C CA . GLN A 1 187 ? -23.227 11.162 4.949 1.00 94.44 187 GLN A CA 1
ATOM 1439 C C . GLN A 1 187 ? -22.589 9.940 4.285 1.00 94.44 187 GLN A C 1
ATOM 1441 O O . GLN A 1 187 ? -22.416 8.923 4.943 1.00 94.44 187 GLN A O 1
ATOM 1446 N N . PHE A 1 188 ? -22.171 10.051 3.022 1.00 94.38 188 PHE A N 1
ATOM 1447 C CA . PHE A 1 188 ? -21.499 8.961 2.318 1.00 94.38 188 PHE A CA 1
ATOM 1448 C C . PHE A 1 188 ? -20.205 8.521 3.016 1.00 94.38 188 PHE A C 1
ATOM 1450 O O . PHE A 1 188 ? -19.994 7.324 3.198 1.00 94.38 188 PHE A O 1
ATOM 1457 N N . VAL A 1 189 ? -19.370 9.468 3.457 1.00 95.69 189 VAL A N 1
ATOM 1458 C CA . VAL A 1 189 ? -18.138 9.153 4.202 1.00 95.69 189 VAL A CA 1
ATOM 1459 C C . VAL A 1 189 ? -18.460 8.495 5.546 1.00 95.69 189 VAL A C 1
ATOM 1461 O O . VAL A 1 189 ? -17.849 7.486 5.891 1.00 95.69 189 VAL A O 1
ATOM 1464 N N . LEU A 1 190 ? -19.437 9.017 6.296 1.00 97.00 190 LEU A N 1
ATOM 1465 C CA . LEU A 1 190 ? -19.855 8.423 7.571 1.00 97.00 190 LEU A CA 1
ATOM 1466 C C . LEU A 1 190 ? -20.378 6.995 7.384 1.00 97.00 190 LEU A C 1
ATOM 1468 O O . LEU A 1 190 ? -19.955 6.093 8.103 1.00 97.00 190 LEU A O 1
ATOM 1472 N N . ASP A 1 191 ? -21.238 6.776 6.391 1.00 97.38 191 ASP A N 1
ATOM 1473 C CA . ASP A 1 191 ? -21.777 5.454 6.075 1.00 97.38 191 ASP A CA 1
ATOM 1474 C C . ASP A 1 191 ? -20.656 4.487 5.679 1.00 97.38 191 ASP A C 1
ATOM 1476 O O . ASP A 1 191 ? -20.649 3.342 6.128 1.00 97.38 191 ASP A O 1
ATOM 1480 N N . ALA A 1 192 ? -19.681 4.935 4.881 1.00 96.56 192 ALA A N 1
ATOM 1481 C CA . ALA A 1 192 ? -18.522 4.128 4.504 1.00 96.56 192 ALA A CA 1
ATOM 1482 C C . ALA A 1 192 ? -17.731 3.664 5.737 1.00 96.56 192 ALA A C 1
ATOM 1484 O O . ALA A 1 192 ? -17.453 2.473 5.880 1.00 96.56 192 ALA A O 1
ATOM 1485 N N . VAL A 1 193 ? -17.432 4.580 6.664 1.00 96.88 193 VAL A N 1
ATOM 1486 C CA . VAL A 1 193 ? -16.689 4.278 7.899 1.00 96.88 193 VAL A CA 1
ATOM 1487 C C . VAL A 1 193 ? -17.475 3.328 8.805 1.00 96.88 193 VAL A C 1
ATOM 1489 O O . VAL A 1 193 ? -16.924 2.333 9.279 1.00 96.88 193 VAL A O 1
ATOM 1492 N N . LEU A 1 194 ? -18.769 3.587 9.015 1.00 96.88 194 LEU A N 1
ATOM 1493 C CA . LEU A 1 194 ? -19.624 2.742 9.854 1.00 96.88 194 LEU A CA 1
ATOM 1494 C C . LEU A 1 194 ? -19.780 1.330 9.268 1.00 96.88 194 LEU A C 1
ATOM 1496 O O . LEU A 1 194 ? -19.704 0.346 10.003 1.00 96.88 194 LEU A O 1
ATOM 1500 N N . ASN A 1 195 ? -19.937 1.215 7.947 1.00 96.75 195 ASN A N 1
ATOM 1501 C CA . ASN A 1 195 ? -20.056 -0.073 7.256 1.00 96.75 195 ASN A CA 1
ATOM 1502 C C . ASN A 1 195 ? -18.728 -0.851 7.203 1.00 96.75 195 ASN A C 1
ATOM 1504 O O . ASN A 1 195 ? -18.728 -2.094 7.184 1.00 96.75 195 ASN A O 1
ATOM 1508 N N . ALA A 1 196 ? -17.595 -0.142 7.167 1.00 96.88 196 ALA A N 1
ATOM 1509 C CA . ALA A 1 196 ? -16.269 -0.740 7.268 1.00 96.88 196 ALA A CA 1
ATOM 1510 C C . ALA A 1 196 ? -16.033 -1.323 8.671 1.00 96.88 196 ALA A C 1
ATOM 1512 O O . ALA A 1 196 ? -15.580 -2.464 8.792 1.00 96.88 196 ALA A O 1
ATOM 1513 N N . GLY A 1 197 ? -16.395 -0.586 9.726 1.00 95.56 197 GLY A N 1
ATOM 1514 C CA . GLY A 1 197 ? -16.246 -1.027 11.113 1.00 95.56 197 GLY A CA 1
ATOM 1515 C C . GLY A 1 197 ? -14.809 -1.461 11.429 1.00 95.56 197 GLY A C 1
ATOM 1516 O O . GLY A 1 197 ? -13.852 -0.789 11.060 1.00 95.56 197 GLY A O 1
ATOM 1517 N N . GLY A 1 198 ? -14.646 -2.615 12.084 1.00 94.06 198 GLY A N 1
ATOM 1518 C CA . GLY A 1 198 ? -13.329 -3.170 12.430 1.00 94.06 198 GLY A CA 1
ATOM 1519 C C . GLY A 1 198 ? -12.587 -3.888 11.293 1.00 94.06 198 GLY A C 1
ATOM 1520 O O . GLY A 1 198 ? -11.482 -4.372 11.518 1.00 94.06 198 GLY A O 1
ATOM 1521 N N . LYS A 1 199 ? -13.167 -3.991 10.086 1.00 95.12 199 LYS A N 1
ATOM 1522 C CA . LYS A 1 199 ? -12.593 -4.774 8.972 1.00 95.12 199 LYS A CA 1
ATOM 1523 C C . LYS A 1 199 ? -11.210 -4.290 8.494 1.00 95.12 199 LYS A C 1
ATOM 1525 O O . LYS A 1 199 ? -10.378 -5.156 8.242 1.00 95.12 199 LYS A O 1
ATOM 1530 N N . PRO A 1 200 ? -10.923 -2.975 8.369 1.00 95.38 200 PRO A N 1
ATOM 1531 C CA . PRO A 1 200 ? -9.618 -2.497 7.906 1.00 95.38 200 PRO A CA 1
ATOM 1532 C C . PRO A 1 200 ? -8.584 -2.342 9.038 1.00 95.38 200 PRO A C 1
ATOM 1534 O O . PRO A 1 200 ? -7.643 -1.575 8.873 1.00 95.38 200 PRO A O 1
ATOM 1537 N N . CYS A 1 201 ? -8.751 -3.032 10.174 1.00 94.94 201 CYS A N 1
ATOM 1538 C CA . CYS A 1 201 ? -7.838 -2.982 11.326 1.00 94.94 201 CYS A CA 1
ATOM 1539 C C . CYS A 1 201 ? -7.583 -1.549 11.851 1.00 94.94 201 CYS A C 1
ATOM 1541 O O . CYS A 1 201 ? -6.448 -1.077 11.789 1.00 94.94 201 CYS A O 1
ATOM 1543 N N . PRO A 1 202 ? -8.614 -0.841 12.360 1.00 94.12 202 PRO A N 1
ATOM 1544 C CA . PRO A 1 202 ? -8.458 0.524 12.866 1.00 94.12 202 PRO A CA 1
ATOM 1545 C C . PRO A 1 202 ? -7.399 0.617 13.984 1.00 94.12 202 PRO A C 1
ATOM 1547 O O . PRO A 1 202 ? -7.234 -0.360 14.720 1.00 94.12 202 PRO A O 1
ATOM 1550 N N . PRO A 1 203 ? -6.736 1.779 14.173 1.00 93.81 203 PRO A N 1
ATOM 1551 C CA . PRO A 1 203 ? -7.103 3.112 13.659 1.00 93.81 203 PRO A CA 1
ATOM 1552 C C . PRO A 1 203 ? -6.889 3.321 12.150 1.00 93.81 203 PRO A C 1
ATOM 1554 O O . PRO A 1 203 ? -5.825 3.030 11.615 1.00 93.81 203 PRO A O 1
ATOM 1557 N N . THR A 1 204 ? -7.904 3.854 11.460 1.00 93.62 204 THR A N 1
ATOM 1558 C CA . THR A 1 204 ? -7.949 3.919 9.987 1.00 93.62 204 THR A CA 1
ATOM 1559 C C . THR A 1 204 ? -7.579 5.303 9.454 1.00 93.62 204 THR A C 1
ATOM 1561 O O . THR A 1 204 ? -8.148 6.306 9.885 1.00 93.62 204 THR A O 1
ATOM 1564 N N . ILE A 1 205 ? -6.709 5.359 8.442 1.00 94.31 205 ILE A N 1
ATOM 1565 C CA . ILE A 1 205 ? -6.532 6.549 7.595 1.00 94.31 205 ILE A CA 1
ATOM 1566 C C . ILE A 1 205 ? -7.654 6.564 6.549 1.00 94.31 205 ILE A C 1
ATOM 1568 O O . ILE A 1 205 ? -7.790 5.622 5.769 1.00 94.31 205 ILE A O 1
ATOM 1572 N N . ILE A 1 206 ? -8.467 7.623 6.533 1.00 94.81 206 ILE A N 1
ATOM 1573 C CA . ILE A 1 206 ? -9.603 7.759 5.611 1.00 94.81 206 ILE A CA 1
ATOM 1574 C C . ILE A 1 206 ? -9.189 8.637 4.425 1.00 94.81 206 ILE A C 1
ATOM 1576 O O . ILE A 1 206 ? -8.983 9.839 4.583 1.00 94.81 206 ILE A O 1
ATOM 1580 N N . GLY A 1 207 ? -9.105 8.038 3.235 1.00 94.12 207 GLY A N 1
ATOM 1581 C CA . GLY A 1 207 ? -8.954 8.760 1.970 1.00 94.12 207 GLY A CA 1
ATOM 1582 C C . GLY A 1 207 ? -10.314 9.110 1.363 1.00 94.12 207 GLY A C 1
ATOM 1583 O O . GLY A 1 207 ? -11.194 8.254 1.293 1.00 94.12 207 GLY A O 1
ATOM 1584 N N . VAL A 1 208 ? -10.495 10.358 0.919 1.00 93.81 208 VAL A N 1
ATOM 1585 C CA . VAL A 1 208 ? -11.724 10.819 0.250 1.00 93.81 208 VAL A CA 1
ATOM 1586 C C . VAL A 1 208 ? -11.359 11.531 -1.049 1.00 93.81 208 VAL A C 1
ATOM 1588 O O . VAL A 1 208 ? -10.738 12.591 -1.021 1.00 93.81 208 VAL A O 1
ATOM 1591 N N . GLY A 1 209 ? -11.772 10.960 -2.181 1.00 91.94 209 GLY A N 1
ATOM 1592 C CA . GLY A 1 209 ? -11.688 11.583 -3.503 1.00 91.94 209 GLY A CA 1
ATOM 1593 C C . GLY A 1 209 ? -13.045 12.136 -3.939 1.00 91.94 209 GLY A C 1
ATOM 1594 O O . GLY A 1 209 ? -14.073 11.490 -3.736 1.00 91.94 209 GLY A O 1
ATOM 1595 N N . ILE A 1 210 ? -13.066 13.335 -4.527 1.00 89.94 210 ILE A N 1
ATOM 1596 C CA . ILE A 1 210 ? -14.289 13.975 -5.035 1.00 89.94 210 ILE A CA 1
ATOM 1597 C C . ILE A 1 210 ? -14.037 14.463 -6.461 1.00 89.94 210 ILE A C 1
ATOM 1599 O O . ILE A 1 210 ? -13.170 15.304 -6.687 1.00 89.94 210 ILE A O 1
ATOM 1603 N N . GLY A 1 211 ? -14.845 13.980 -7.406 1.00 87.12 211 GLY A N 1
ATOM 1604 C CA . GLY A 1 211 ? -14.750 14.328 -8.824 1.00 87.12 211 GLY A CA 1
ATOM 1605 C C . GLY A 1 211 ? -14.149 13.209 -9.675 1.00 87.12 211 GLY A C 1
ATOM 1606 O O . GLY A 1 211 ? -13.973 12.089 -9.204 1.00 87.12 211 GLY A O 1
ATOM 1607 N N . GLY A 1 212 ? -13.868 13.528 -10.940 1.00 88.50 212 GLY A N 1
ATOM 1608 C CA . GLY A 1 212 ? -13.402 12.561 -11.938 1.00 88.50 212 GLY A CA 1
ATOM 1609 C C . GLY A 1 212 ? -14.528 11.739 -12.574 1.00 88.50 212 GLY A C 1
ATOM 1610 O O . GLY A 1 212 ? -15.692 11.805 -12.166 1.00 88.50 212 GLY A O 1
ATOM 1611 N N . SER A 1 213 ? -14.183 10.990 -13.623 1.00 89.56 213 SER A N 1
ATOM 1612 C CA . SER A 1 213 ? -15.049 9.926 -14.137 1.00 89.56 213 SER A CA 1
ATOM 1613 C C . SER A 1 213 ? -14.972 8.695 -13.228 1.00 89.56 213 SER A C 1
ATOM 1615 O O . SER A 1 213 ? -14.116 8.610 -12.347 1.00 89.56 213 SER A O 1
ATOM 1617 N N . ALA A 1 214 ? -15.853 7.719 -13.457 1.00 90.44 214 ALA A N 1
ATOM 1618 C CA . ALA A 1 214 ? -15.760 6.434 -12.769 1.00 90.44 214 ALA A CA 1
ATOM 1619 C C . ALA A 1 214 ? -14.413 5.743 -13.027 1.00 90.44 214 ALA A C 1
ATOM 1621 O O . ALA A 1 214 ? -13.859 5.150 -12.108 1.00 90.44 214 ALA A O 1
ATOM 1622 N N . ASP A 1 215 ? -13.873 5.877 -14.241 1.00 89.69 215 ASP A N 1
ATOM 1623 C CA . ASP A 1 215 ? -12.573 5.317 -14.607 1.00 89.69 215 ASP A CA 1
ATOM 1624 C C . ASP A 1 215 ? -11.460 5.942 -13.767 1.00 89.69 215 ASP A C 1
ATOM 1626 O O . ASP A 1 215 ? -10.737 5.208 -13.113 1.00 89.69 215 ASP A O 1
ATOM 1630 N N . MET A 1 216 ? -11.400 7.280 -13.687 1.00 86.44 216 MET A N 1
ATOM 1631 C CA . MET A 1 216 ? -10.393 7.996 -12.886 1.00 86.44 216 MET A CA 1
ATOM 1632 C C . MET A 1 216 ? -10.469 7.677 -11.391 1.00 86.44 216 MET A C 1
ATOM 1634 O O . MET A 1 216 ? -9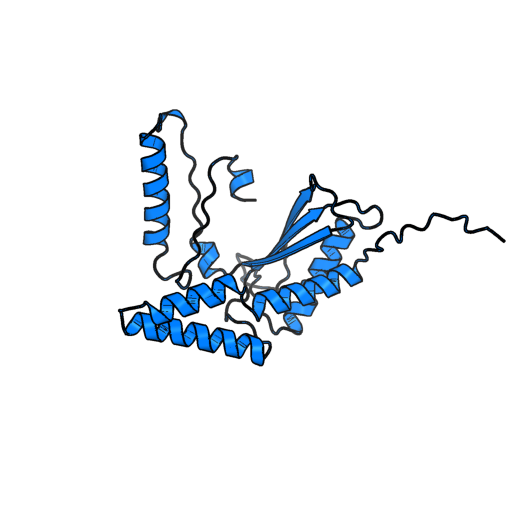.461 7.718 -10.699 1.00 86.44 216 MET A O 1
ATOM 1638 N N . ALA A 1 217 ? -11.672 7.433 -10.868 1.00 86.00 217 ALA A N 1
ATOM 1639 C CA . ALA A 1 217 ? -11.863 7.134 -9.453 1.00 86.00 217 ALA A CA 1
ATOM 1640 C C . ALA A 1 217 ? -11.485 5.688 -9.090 1.00 86.00 217 ALA A C 1
ATOM 1642 O O . ALA A 1 217 ? -11.237 5.405 -7.920 1.00 86.00 217 ALA A O 1
ATOM 1643 N N . ALA A 1 218 ? -11.495 4.783 -10.071 1.00 81.19 218 ALA A N 1
ATOM 1644 C CA . ALA A 1 218 ? -11.177 3.369 -9.896 1.00 81.19 218 ALA A CA 1
ATOM 1645 C C . ALA A 1 218 ? -9.762 2.992 -10.375 1.00 81.19 218 ALA A C 1
ATOM 1647 O O . ALA A 1 218 ? -9.351 1.852 -10.160 1.00 81.19 218 ALA A O 1
ATOM 1648 N N . SER A 1 219 ? -9.056 3.912 -11.040 1.00 66.62 219 SER A N 1
ATOM 1649 C CA . SER A 1 219 ? -7.700 3.747 -11.584 1.00 66.62 219 SER A CA 1
ATOM 1650 C C . SER A 1 219 ? -6.618 4.265 -10.648 1.00 66.62 219 SER A C 1
ATOM 1652 O O . SER A 1 219 ? -6.793 5.401 -10.156 1.00 66.62 219 SER A O 1
#

pLDDT: mean 90.35, std 13.59, range [34.41, 98.69]

Foldseek 3Di:
DDDPDDDDPPQPQDFLQNLLVVLLVQLLPVFQADDPVVLVVLVVCLVPDPDPVVNVLSVVLNVLRVCSNVVSAGSDPFSAQKEKEKAFADHDNDDPVSNVSSNQNNQLVNCVPNVHAQPDADPPPRDGDRNDDDCPPPYHYDHDPDRDSGMDMHIDRHGPLNVVLDDDDDDDPVQDDPPRVVVVLVVVQVCSPVVSDCSNPDPDDDDDDDDDDPVVVVD